Protein AF-A0A955KMU7-F1 (afdb_monomer)

Mean predicted aligned error: 14.79 Å

Foldseek 3Di:
DFPVVVCLVFVDQVLFDDDQVVLVVLVVVVLVVLVVVLVVVLVVVPPPDPCSVVSNVVSVVVSVVVCVVQVVLFKDAAAGQKKAWWAQVVCVVVVVDPPVDPQPCHGTPMGIHGMGTDHSNIHGDPLRIGRQDKDKDKDWDWEQAQVRFIKIWIWIWIKGAASHRSSLQSVCVVCLVVVVRVVLCVLLNVPRRHDDLVVSQVCQVVSQVVQCVAQAPVCVRVVNHDPVNVCSCNNNRMHIHRIHTPGMGTPPVVVVVVVVVVVVLVLLQQLCVLVVHNGSVRVVVCVVVVVDDPVSSVVSSVVSCVVVVVVPPDPPPPPPPVVCVPPDPVVVVVCVVVVVVVVVVVVPPPDPDDDDDDDDDDD

Secondary structure (DSSP, 8-state):
--HHHHHHHS--GGGS---HHHHHHHHHHHHHHHHHHHHHHHHHHTTTSS-HHHHHHHHHHHHHHHHHHHHHHHEEEE-TTEEEE-EEHHHHHTT-S-TT-TT-TTTS-EE-SEEEE--TTEE--GGGEEE-S-EEEEEEEEEE-TTSPEEEEEEEEEEEE-TTSHHHHHHHHHHHHHHHHHHHHHHHHHHHTTS-HHHHHHTHHHHHHHHHHHHSTHHHHTT---HHHHHHHHHHTEEEEEEEEEEEEE-HHHHHHHHHHHHHHHHHHHHHHHTT-SSHHHHHHHHHTTSS-HHHHHHHHHHHHHHTTTTTS----------GGGS-HHHHHHHHHHHHHHHHHTTTTT-------------

Nearest PDB structures (foldseek):
  8rrh-assembly1_J  TM=5.000E-01  e=2.531E-10  Homo sapiens
  8rrh-assembly1_E  TM=5.029E-01  e=4.781E-10  Homo sapiens
  8rxh-assembly1_SA  TM=6.642E-01  e=5.434E-03  Leishmania major strain Friedlin
  8p09-assembly1_D  TM=6.565E-01  e=2.743E-02  Oryctolagus cuniculus
  8rg0-assembly1_O  TM=5.828E-01  e=1.221E-02  Homo sapiens

Sequence (363 aa):
MSRISDEMLHPNDKFVTRNRWGRLLVLVSYSTLTTAFFVVVSALLGKPLHLQTVGVFIGLAAEVALLTYTLEYFFVKVEPLSALVTINQLRVLLGFGDKKKAHDNATYPTYGPGWHIAYPWESRTAGNNIPLQEVGQDFEFPVVVADGVTLTIKGSFRIRPDIRNTMPYLSGVASISSELLDLIAAFVFARASKKDADTVIRSVKELNRELAKEFGLQNVVDGKASDLVAKFEHRFGLYVGDVTISSIRRSEEAERTRNSLDEARAIAEGTAIMLGFESSQAMQEAAKAGTITAESIDKARDRFLSVSGNMEEGMSLNRYEISLTGLDPNILKTLEPLARAYANSKGRSGRRKRSGQQQGNQK

Radius of gyration: 38.45 Å; Cα contacts (8 Å, |Δi|>4): 429; chains: 1; bounding box: 78×81×121 Å

Structure (mmCIF, N/CA/C/O backbone):
data_AF-A0A955KMU7-F1
#
_entry.id   AF-A0A955KMU7-F1
#
loop_
_atom_site.group_PDB
_atom_site.id
_atom_site.type_symbol
_atom_site.label_atom_id
_atom_site.label_alt_id
_atom_site.label_comp_id
_atom_site.label_asym_id
_atom_site.label_entity_id
_atom_site.label_seq_id
_atom_site.pdbx_PDB_ins_code
_atom_site.Cartn_x
_atom_site.Cartn_y
_atom_site.Cartn_z
_atom_site.occupancy
_atom_site.B_iso_or_equiv
_atom_site.auth_seq_id
_atom_site.auth_comp_id
_atom_site.auth_asym_id
_atom_site.auth_atom_id
_atom_site.pdbx_PDB_model_num
ATOM 1 N N . MET A 1 1 ? -20.019 3.834 -12.115 1.00 44.25 1 MET A N 1
ATOM 2 C CA . MET A 1 1 ? -18.660 3.330 -11.831 1.00 44.25 1 MET A CA 1
ATOM 3 C C . MET A 1 1 ? -17.686 4.346 -12.384 1.00 44.25 1 MET A C 1
ATOM 5 O O . MET A 1 1 ? -17.827 4.734 -13.537 1.00 44.25 1 MET A O 1
ATOM 9 N N . SER A 1 2 ? -16.833 4.911 -11.535 1.00 43.47 2 SER A N 1
ATOM 10 C CA . SER A 1 2 ? -15.922 5.983 -11.932 1.00 43.47 2 SER A CA 1
ATOM 11 C C . SER A 1 2 ? -14.721 5.412 -12.678 1.00 43.47 2 SER A C 1
ATOM 13 O O . SER A 1 2 ? -14.319 4.278 -12.425 1.00 43.47 2 SER A O 1
ATOM 15 N N . ARG A 1 3 ? -14.117 6.207 -13.569 1.00 46.09 3 ARG A N 1
ATOM 16 C CA . ARG A 1 3 ? -12.910 5.810 -14.315 1.00 46.09 3 ARG A CA 1
ATOM 17 C C . ARG A 1 3 ? -11.830 5.228 -13.394 1.00 46.09 3 ARG A C 1
ATOM 19 O O . ARG A 1 3 ? -11.263 4.206 -13.728 1.00 46.09 3 ARG A O 1
ATOM 26 N N . ILE A 1 4 ? -11.653 5.785 -12.198 1.00 52.56 4 ILE A N 1
ATOM 27 C CA . ILE A 1 4 ? -10.668 5.329 -11.204 1.00 52.56 4 ILE A CA 1
ATOM 28 C C . ILE A 1 4 ? -10.867 3.850 -10.809 1.00 52.56 4 ILE A C 1
ATOM 30 O O . ILE A 1 4 ? -9.881 3.140 -10.654 1.00 52.56 4 ILE A O 1
ATOM 34 N N . SER A 1 5 ? -12.107 3.344 -10.728 1.00 55.59 5 SER A N 1
ATOM 35 C CA . SER A 1 5 ? -12.358 1.929 -10.391 1.00 55.59 5 SER A CA 1
ATOM 36 C C . SER A 1 5 ? -11.902 0.943 -11.478 1.00 55.59 5 SER A C 1
ATOM 38 O O . SER A 1 5 ? -11.320 -0.089 -11.150 1.00 55.59 5 SER A O 1
ATOM 40 N N . ASP A 1 6 ? -12.059 1.283 -12.762 1.00 57.28 6 ASP A N 1
ATOM 41 C CA . ASP A 1 6 ? -11.569 0.449 -13.872 1.00 57.28 6 ASP A CA 1
ATOM 42 C C . ASP A 1 6 ? -10.044 0.549 -14.028 1.00 57.28 6 ASP A C 1
ATOM 44 O O . ASP A 1 6 ? -9.373 -0.441 -14.321 1.00 57.28 6 ASP A O 1
ATOM 48 N N . GLU A 1 7 ? -9.480 1.740 -13.798 1.00 59.25 7 GLU A N 1
ATOM 49 C CA . GLU A 1 7 ? -8.029 1.986 -13.805 1.00 59.25 7 GLU A CA 1
ATOM 50 C C . GLU A 1 7 ? -7.318 1.218 -12.683 1.00 59.25 7 GLU A C 1
ATOM 52 O O . GLU A 1 7 ? -6.207 0.712 -12.868 1.00 59.25 7 GLU A O 1
ATOM 57 N N . MET A 1 8 ? -7.988 1.091 -11.536 1.00 58.47 8 MET A N 1
ATOM 58 C CA . MET A 1 8 ? -7.561 0.238 -10.439 1.00 58.47 8 MET A CA 1
ATOM 59 C C . MET A 1 8 ? -7.717 -1.235 -10.809 1.00 58.47 8 MET A C 1
ATOM 61 O O . MET A 1 8 ? -6.764 -1.983 -10.678 1.00 58.47 8 MET A O 1
ATOM 65 N N . LEU A 1 9 ? -8.837 -1.705 -11.346 1.00 62.69 9 LEU A N 1
ATOM 66 C CA . LEU A 1 9 ? -8.977 -3.138 -11.653 1.00 62.69 9 LEU A CA 1
ATOM 67 C C . LEU A 1 9 ? -8.025 -3.616 -12.766 1.00 62.69 9 LEU A C 1
ATOM 69 O O . LEU A 1 9 ? -7.545 -4.751 -12.722 1.00 62.69 9 LEU A O 1
ATOM 73 N N . HIS A 1 10 ? -7.670 -2.739 -13.710 1.00 73.56 10 HIS A N 1
ATOM 74 C CA . HIS A 1 10 ? -6.837 -3.079 -14.862 1.00 73.56 10 HIS A CA 1
ATOM 75 C C . HIS A 1 10 ? -5.711 -2.054 -15.078 1.00 73.56 10 HIS A C 1
ATOM 77 O O . HIS A 1 10 ? -5.887 -1.085 -15.827 1.00 73.56 10 HIS A O 1
ATOM 83 N N . PRO A 1 11 ? -4.523 -2.264 -14.469 1.00 76.44 11 PRO A N 1
ATOM 84 C CA . PRO A 1 11 ? -3.407 -1.346 -14.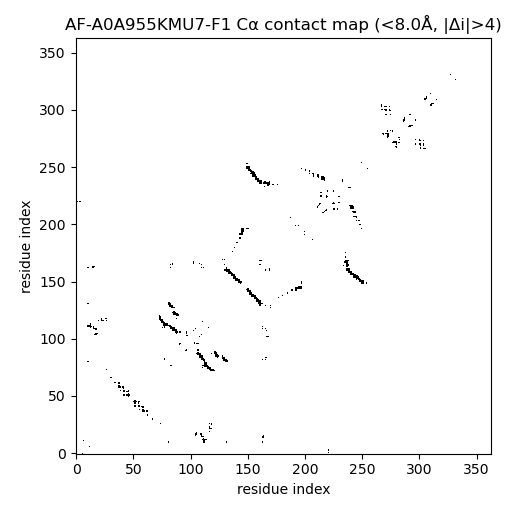643 1.00 76.44 11 PRO A CA 1
ATOM 85 C C . PRO A 1 11 ? -3.008 -1.291 -16.120 1.00 76.44 11 PRO A C 1
ATOM 87 O O . PRO A 1 11 ? -2.691 -2.309 -16.734 1.00 76.44 11 PRO A O 1
ATOM 90 N N . ASN A 1 12 ? -3.037 -0.089 -16.695 1.00 83.06 12 ASN A N 1
ATOM 91 C CA . ASN A 1 12 ? -2.756 0.137 -18.107 1.00 83.06 12 ASN A CA 1
ATOM 92 C C . ASN A 1 12 ? -1.634 1.159 -18.272 1.00 83.06 12 ASN A C 1
ATOM 94 O O . ASN A 1 12 ? -1.614 2.215 -17.643 1.00 83.06 12 ASN A O 1
ATOM 98 N N . ASP A 1 13 ? -0.736 0.880 -19.204 1.00 84.38 13 ASP A N 1
ATOM 99 C CA . ASP A 1 13 ? 0.346 1.775 -19.585 1.00 84.38 13 ASP A CA 1
ATOM 100 C C . ASP A 1 13 ? -0.121 3.164 -20.068 1.00 84.38 13 ASP A C 1
ATOM 102 O O . ASP A 1 13 ? 0.627 4.139 -19.996 1.00 84.38 13 ASP A O 1
ATOM 106 N N . LYS A 1 14 ? -1.372 3.294 -20.529 1.00 85.06 14 LYS A N 1
ATOM 107 C CA . LYS A 1 14 ? -1.966 4.589 -20.910 1.00 85.06 14 LYS A CA 1
ATOM 108 C C . LYS A 1 14 ? -1.937 5.634 -19.788 1.00 85.06 14 LYS A C 1
ATOM 110 O O . LYS A 1 14 ? -1.969 6.823 -20.091 1.00 85.06 14 LYS A O 1
ATOM 115 N N . PHE A 1 15 ? -1.867 5.213 -18.526 1.00 79.94 15 PHE A N 1
ATOM 116 C CA . PHE A 1 15 ? -1.811 6.119 -17.375 1.00 79.94 15 PHE A CA 1
ATOM 117 C C . PHE A 1 15 ? -0.415 6.679 -17.112 1.00 79.94 15 PHE A C 1
ATOM 119 O O . PHE A 1 15 ? -0.277 7.653 -16.377 1.00 79.94 15 PHE A O 1
ATOM 126 N N . VAL A 1 16 ? 0.614 6.097 -17.727 1.00 84.62 16 VAL A N 1
ATOM 127 C CA . VAL A 1 16 ? 1.994 6.527 -17.544 1.00 84.62 16 VAL A CA 1
ATOM 128 C C . VAL A 1 16 ? 2.353 7.590 -18.575 1.00 84.62 16 VAL A C 1
ATOM 130 O O . VAL A 1 16 ? 2.283 7.376 -19.792 1.00 84.62 16 VAL A O 1
ATOM 133 N N . THR A 1 17 ? 2.780 8.754 -18.086 1.00 82.25 17 THR A N 1
ATOM 134 C CA . THR A 1 17 ? 3.246 9.847 -18.939 1.00 82.25 17 THR A CA 1
ATOM 135 C C . THR A 1 17 ? 4.711 9.626 -19.310 1.00 82.25 17 THR A C 1
ATOM 137 O O . THR A 1 17 ? 5.602 9.635 -18.466 1.00 82.25 17 THR A O 1
ATOM 140 N N . ARG A 1 18 ? 4.975 9.407 -20.602 1.00 85.56 18 ARG A N 1
ATOM 141 C CA . ARG A 1 18 ? 6.334 9.271 -21.143 1.00 85.56 18 ARG A CA 1
ATOM 142 C C . ARG A 1 18 ? 6.417 9.772 -22.578 1.00 85.56 18 ARG A C 1
ATOM 144 O O . ARG A 1 18 ? 5.431 9.728 -23.315 1.00 85.56 18 ARG A O 1
ATOM 151 N N . ASN A 1 19 ? 7.611 10.181 -23.005 1.00 88.19 19 ASN A N 1
ATOM 152 C CA . ASN A 1 19 ? 7.856 10.632 -24.375 1.00 88.19 19 ASN A CA 1
ATOM 153 C C . ASN A 1 19 ? 7.939 9.447 -25.361 1.00 88.19 19 ASN A C 1
ATOM 155 O O . ASN A 1 19 ? 9.020 9.049 -25.789 1.00 88.19 19 ASN A O 1
ATOM 159 N N . ARG A 1 20 ? 6.782 8.868 -25.712 1.00 90.75 20 ARG A N 1
ATOM 160 C CA . ARG A 1 20 ? 6.673 7.718 -26.635 1.00 90.75 20 ARG A CA 1
ATOM 161 C C . ARG A 1 20 ? 7.256 8.033 -28.017 1.00 90.75 20 ARG A C 1
ATOM 163 O O . ARG A 1 20 ? 7.970 7.212 -28.582 1.00 90.75 20 ARG A O 1
ATOM 170 N N . TRP A 1 21 ? 6.992 9.238 -28.521 1.00 92.56 21 TRP A N 1
ATOM 171 C CA . TRP A 1 21 ? 7.471 9.693 -29.826 1.00 92.56 21 TRP A CA 1
ATOM 172 C C . TRP A 1 21 ? 8.985 9.875 -29.868 1.00 92.56 21 TRP A C 1
ATOM 174 O O . TRP A 1 21 ? 9.617 9.418 -30.813 1.00 92.56 21 TRP A O 1
ATOM 184 N N . GLY A 1 22 ? 9.580 10.465 -28.829 1.00 92.62 22 GLY A N 1
ATOM 185 C CA . GLY A 1 22 ? 11.035 10.595 -28.728 1.00 92.62 22 GLY A CA 1
ATOM 186 C C . GLY A 1 22 ? 11.739 9.238 -28.754 1.00 92.62 22 GLY A C 1
ATOM 187 O O . GLY A 1 22 ? 12.737 9.072 -29.444 1.00 92.62 22 GLY A O 1
ATOM 188 N N . ARG A 1 23 ? 11.176 8.231 -28.080 1.00 93.62 23 ARG A N 1
ATOM 189 C CA . ARG A 1 23 ? 11.703 6.856 -28.085 1.00 93.62 23 ARG A CA 1
ATOM 190 C C . ARG A 1 23 ? 11.636 6.200 -29.454 1.00 93.62 23 ARG A C 1
ATOM 192 O O . ARG A 1 23 ? 12.627 5.630 -29.899 1.00 93.62 23 ARG A O 1
ATOM 199 N N . LEU A 1 24 ? 10.495 6.326 -30.131 1.00 94.19 24 LEU A N 1
ATOM 200 C CA . LEU A 1 24 ? 10.337 5.835 -31.497 1.00 94.19 24 LEU A CA 1
ATOM 201 C C . LEU A 1 24 ? 11.319 6.528 -32.452 1.00 94.19 24 LEU A C 1
ATOM 203 O O . LEU A 1 24 ? 11.965 5.855 -33.244 1.00 94.19 24 LEU A O 1
ATOM 207 N N . LEU A 1 25 ? 11.485 7.850 -32.339 1.00 96.25 25 LEU A N 1
ATOM 208 C CA . LEU A 1 25 ? 12.447 8.607 -33.143 1.00 96.25 25 LEU A CA 1
ATOM 209 C C . LEU A 1 25 ? 13.883 8.142 -32.912 1.00 96.25 25 LEU A C 1
ATOM 211 O O . LEU A 1 25 ? 14.625 8.011 -33.880 1.00 96.25 25 LEU A O 1
ATOM 215 N N . VAL A 1 26 ? 14.278 7.861 -31.668 1.00 94.88 26 VAL A N 1
ATOM 216 C CA . VAL A 1 26 ? 15.618 7.335 -31.368 1.00 94.88 26 VAL A CA 1
ATOM 217 C C . VAL A 1 26 ? 15.800 5.935 -31.960 1.00 94.88 26 VAL A C 1
ATOM 219 O O . VAL A 1 26 ? 16.834 5.688 -32.571 1.00 94.88 26 VAL A O 1
ATOM 222 N N . LEU A 1 27 ? 14.799 5.052 -31.868 1.00 94.50 27 LEU A N 1
ATOM 223 C CA . LEU A 1 27 ? 14.836 3.721 -32.494 1.00 94.50 27 LEU A CA 1
ATOM 224 C C . LEU A 1 27 ? 14.955 3.802 -34.026 1.00 94.50 27 LEU A C 1
ATOM 226 O O . LEU A 1 27 ? 15.799 3.131 -34.621 1.00 94.50 27 LEU A O 1
ATOM 230 N N . VAL A 1 28 ? 14.135 4.640 -34.667 1.00 94.75 28 VAL A N 1
ATOM 231 C CA . VAL A 1 28 ? 14.161 4.839 -36.126 1.00 94.75 28 VAL A CA 1
ATOM 232 C C . VAL A 1 28 ? 15.485 5.464 -36.553 1.00 94.75 28 VAL A C 1
ATOM 234 O O . VAL A 1 28 ? 16.099 4.990 -37.499 1.00 94.75 28 VAL A O 1
ATOM 237 N N . SER A 1 29 ? 15.971 6.478 -35.833 1.00 94.81 29 SER A N 1
ATOM 238 C CA . SER A 1 29 ? 17.255 7.124 -36.136 1.00 94.81 29 SER A CA 1
ATOM 239 C C . SER A 1 29 ? 18.420 6.151 -35.978 1.00 94.81 29 SER A C 1
ATOM 241 O O . SER A 1 29 ? 19.295 6.111 -36.834 1.00 94.81 29 SER A O 1
ATOM 243 N N . TYR A 1 30 ? 18.415 5.332 -34.924 1.00 93.94 30 TYR A N 1
ATOM 244 C CA . TYR A 1 30 ? 19.416 4.290 -34.716 1.00 93.94 30 TYR A CA 1
ATOM 245 C C . TYR A 1 30 ? 19.422 3.276 -35.866 1.00 93.94 30 TYR A C 1
ATOM 247 O O . TYR A 1 30 ? 20.481 2.987 -36.423 1.00 93.94 30 TYR A O 1
ATOM 255 N N . SER A 1 31 ? 18.242 2.799 -36.268 1.00 90.25 31 SER A N 1
ATOM 256 C CA . SER A 1 31 ? 18.098 1.855 -37.383 1.00 90.25 31 SER A CA 1
ATOM 257 C C . SER A 1 31 ? 18.603 2.479 -38.690 1.00 90.25 31 SER A C 1
ATOM 259 O O . SER A 1 31 ? 19.491 1.937 -39.329 1.00 90.25 31 SER A O 1
ATOM 261 N N . THR A 1 32 ? 18.156 3.690 -39.033 1.00 91.06 32 THR A N 1
ATOM 262 C CA . THR A 1 32 ? 18.589 4.385 -40.257 1.00 91.06 32 THR A CA 1
ATOM 263 C C . THR A 1 32 ? 20.095 4.659 -40.282 1.00 91.06 32 THR A C 1
ATOM 265 O O . THR A 1 32 ? 20.733 4.489 -41.319 1.00 91.06 32 THR A O 1
ATOM 268 N N . LEU A 1 33 ? 20.685 5.083 -39.157 1.00 92.31 33 LEU A N 1
ATOM 269 C CA . LEU A 1 33 ? 22.120 5.373 -39.071 1.00 92.31 33 LEU A CA 1
ATOM 270 C C . LEU A 1 33 ? 22.970 4.103 -39.171 1.00 92.31 33 LEU A C 1
ATOM 272 O O . LEU A 1 33 ? 24.008 4.126 -39.830 1.00 92.31 33 LEU A O 1
ATOM 276 N N . THR A 1 34 ? 22.536 3.004 -38.549 1.00 89.81 34 THR A N 1
ATOM 277 C CA . THR A 1 34 ? 23.232 1.713 -38.654 1.00 89.81 34 THR A CA 1
ATOM 278 C C . THR A 1 34 ? 23.146 1.153 -40.071 1.00 89.81 34 THR A C 1
ATOM 280 O O . THR A 1 34 ? 24.188 0.818 -40.632 1.00 89.81 34 THR A O 1
ATOM 283 N N . THR A 1 35 ? 21.971 1.173 -40.710 1.00 86.88 35 THR A N 1
ATOM 284 C CA . THR A 1 35 ? 21.821 0.798 -42.126 1.00 86.88 35 THR A CA 1
ATOM 285 C C . THR A 1 35 ? 22.713 1.649 -43.029 1.00 86.88 35 THR A C 1
ATOM 287 O O . THR A 1 35 ? 23.480 1.118 -43.831 1.00 86.88 35 THR A O 1
ATOM 290 N N . ALA A 1 36 ? 22.683 2.979 -42.879 1.00 88.00 36 ALA A N 1
ATOM 291 C CA . ALA A 1 36 ? 23.522 3.876 -43.673 1.00 88.00 36 ALA A CA 1
ATOM 292 C C . ALA A 1 36 ? 25.018 3.576 -43.483 1.00 88.00 36 ALA A C 1
ATOM 294 O O . ALA A 1 36 ? 25.766 3.539 -44.461 1.00 88.00 36 ALA A O 1
ATOM 295 N N . PHE A 1 37 ? 25.450 3.308 -42.246 1.00 88.62 37 PHE A N 1
ATOM 296 C CA . PHE A 1 37 ? 26.824 2.919 -41.942 1.00 88.62 37 PHE A CA 1
ATOM 297 C C . PHE A 1 37 ? 27.222 1.621 -42.656 1.00 88.62 37 PHE A C 1
ATOM 299 O O . PHE A 1 37 ? 28.236 1.607 -43.354 1.00 88.62 37 PHE A O 1
ATOM 306 N N . PHE A 1 38 ? 26.421 0.554 -42.560 1.00 85.44 38 PHE A N 1
ATOM 307 C CA . PHE A 1 38 ? 26.737 -0.723 -43.211 1.00 85.44 38 PHE A CA 1
ATOM 308 C C . PHE A 1 38 ? 26.699 -0.641 -44.737 1.00 85.44 38 PHE A C 1
ATOM 310 O O . PHE A 1 38 ? 27.562 -1.231 -45.389 1.00 85.44 38 PHE A O 1
ATOM 317 N N . VAL A 1 39 ? 25.781 0.134 -45.319 1.00 82.19 39 VAL A N 1
ATOM 318 C CA . VAL A 1 39 ? 25.743 0.388 -46.769 1.00 82.19 39 VAL A CA 1
ATOM 319 C C . VAL A 1 39 ? 27.017 1.102 -47.226 1.00 82.19 39 VAL A C 1
ATOM 321 O O . VAL A 1 39 ? 27.656 0.663 -48.184 1.00 82.19 39 VAL A O 1
ATOM 324 N N . VAL A 1 40 ? 27.431 2.165 -46.526 1.00 84.12 40 VAL A N 1
ATOM 325 C CA . VAL A 1 40 ? 28.648 2.921 -46.862 1.00 84.12 40 VAL A CA 1
ATOM 326 C C . VAL A 1 40 ? 29.899 2.057 -46.695 1.00 84.12 40 VAL A C 1
ATOM 328 O O . VAL A 1 40 ? 30.732 2.015 -47.599 1.00 84.12 40 VAL A O 1
ATOM 331 N N . VAL A 1 41 ? 30.027 1.326 -45.584 1.00 84.06 41 VAL A N 1
ATOM 332 C CA . VAL A 1 41 ? 31.172 0.436 -45.328 1.00 84.06 41 VAL A CA 1
ATOM 333 C C . VAL A 1 41 ? 31.249 -0.673 -46.378 1.00 84.06 41 VAL A C 1
ATOM 335 O O . VAL A 1 41 ? 32.322 -0.906 -46.932 1.00 84.06 41 VAL A O 1
ATOM 338 N N . SER A 1 42 ? 30.124 -1.298 -46.730 1.00 79.94 42 SER A N 1
ATOM 339 C CA . SER A 1 42 ? 30.075 -2.337 -47.769 1.00 79.94 42 SER A CA 1
ATOM 340 C C . SER A 1 42 ? 30.459 -1.787 -49.144 1.00 79.94 42 SER A C 1
ATOM 342 O O . SER A 1 42 ? 31.233 -2.414 -49.869 1.00 79.94 42 SER A O 1
ATOM 344 N N . ALA A 1 43 ? 29.985 -0.585 -49.491 1.00 76.00 43 ALA A N 1
ATOM 345 C CA . ALA A 1 43 ? 30.340 0.086 -50.740 1.00 76.00 43 ALA A CA 1
ATOM 346 C C . ALA A 1 43 ? 31.830 0.465 -50.807 1.00 76.00 43 ALA A C 1
ATOM 348 O O . ALA A 1 43 ? 32.426 0.418 -51.882 1.00 76.00 43 ALA A O 1
ATOM 349 N N . LEU A 1 44 ? 32.449 0.829 -49.677 1.00 79.12 44 LEU A N 1
ATOM 350 C CA . LEU A 1 44 ? 33.881 1.130 -49.597 1.00 79.12 44 LEU A CA 1
ATOM 351 C C . LEU A 1 44 ? 34.746 -0.137 -49.671 1.00 79.12 44 LEU A C 1
ATOM 353 O O . LEU A 1 44 ? 35.724 -0.153 -50.419 1.00 79.12 44 LEU A O 1
ATOM 357 N N . LEU A 1 45 ? 34.372 -1.198 -48.950 1.00 73.31 45 LEU A N 1
ATOM 358 C CA . LEU A 1 45 ? 35.098 -2.473 -48.921 1.00 73.31 45 LEU A CA 1
ATOM 359 C C . LEU A 1 45 ? 34.957 -3.278 -50.222 1.00 73.31 45 LEU A C 1
ATOM 361 O O . LEU A 1 45 ? 35.846 -4.056 -50.552 1.00 73.31 45 LEU A O 1
ATOM 365 N N . GLY A 1 46 ? 33.878 -3.075 -50.984 1.00 68.06 46 GLY A N 1
ATOM 366 C CA . GLY A 1 46 ? 33.642 -3.723 -52.279 1.00 68.06 46 GLY A CA 1
ATOM 367 C C . GLY A 1 46 ? 34.380 -3.095 -53.470 1.00 68.06 46 GLY A C 1
ATOM 368 O O . GLY A 1 46 ? 34.284 -3.612 -54.582 1.00 68.06 46 GLY A O 1
ATOM 369 N N . LYS A 1 47 ? 35.112 -1.987 -53.288 1.00 69.69 47 LYS A N 1
ATOM 370 C CA . LYS A 1 47 ? 35.820 -1.304 -54.390 1.00 69.69 47 LYS A CA 1
ATOM 371 C C . LYS A 1 47 ? 36.926 -2.120 -55.085 1.00 69.69 47 LYS A C 1
ATOM 373 O O . LYS A 1 47 ? 37.064 -1.936 -56.292 1.00 69.69 47 LYS A O 1
ATOM 378 N N . PRO A 1 48 ? 37.718 -2.981 -54.413 1.00 66.81 48 PRO A N 1
ATOM 379 C CA . PRO A 1 48 ? 38.882 -3.578 -55.059 1.00 66.81 48 PRO A CA 1
ATOM 380 C C . PRO A 1 48 ? 38.648 -4.878 -55.850 1.00 66.81 48 PRO A C 1
ATOM 382 O O . PRO A 1 48 ? 39.586 -5.308 -56.504 1.00 66.81 48 PRO A O 1
ATOM 385 N N . LEU A 1 49 ? 37.468 -5.511 -55.868 1.00 55.12 49 LEU A N 1
ATOM 386 C CA . LEU A 1 49 ? 37.233 -6.736 -56.658 1.00 55.12 49 LEU A CA 1
ATOM 387 C C . LEU A 1 49 ? 35.748 -6.886 -57.018 1.00 55.12 49 LEU A C 1
ATOM 389 O O . LEU A 1 49 ? 34.889 -6.379 -56.305 1.00 55.12 49 LEU A O 1
ATOM 393 N N . HIS A 1 50 ? 35.435 -7.656 -58.065 1.00 62.84 50 HIS A N 1
ATOM 394 C CA . HIS A 1 50 ? 34.093 -8.078 -58.522 1.00 62.84 50 HIS A CA 1
ATOM 395 C C . HIS A 1 50 ? 33.223 -8.828 -57.469 1.00 62.84 50 HIS A C 1
ATOM 397 O O . HIS A 1 50 ? 32.288 -9.542 -57.814 1.00 62.84 50 HIS A O 1
ATOM 403 N N . LEU A 1 51 ? 33.519 -8.667 -56.178 1.00 66.25 51 LEU A N 1
ATOM 404 C CA . LEU A 1 51 ? 32.874 -9.241 -54.998 1.00 66.25 51 LEU A CA 1
ATOM 405 C C . LEU A 1 51 ? 31.912 -8.255 -54.308 1.00 66.25 51 LEU A C 1
ATOM 407 O O . LEU A 1 51 ? 31.520 -8.483 -53.167 1.00 66.25 51 LEU A O 1
ATOM 411 N N . GLN A 1 52 ? 31.519 -7.163 -54.972 1.00 71.50 52 GLN A N 1
ATOM 412 C CA . GLN A 1 52 ? 30.603 -6.153 -54.416 1.00 71.50 52 GLN A CA 1
ATOM 413 C C . GLN A 1 52 ? 29.307 -6.770 -53.880 1.00 71.50 52 GLN A C 1
ATOM 415 O O . GLN A 1 52 ? 28.849 -6.407 -52.801 1.00 71.50 52 GLN A O 1
ATOM 420 N N . THR A 1 53 ? 28.758 -7.754 -54.590 1.00 75.25 53 THR A N 1
ATOM 421 C CA . THR A 1 53 ? 27.573 -8.505 -54.161 1.00 75.25 53 THR A CA 1
ATOM 422 C C . THR A 1 53 ? 27.830 -9.284 -52.873 1.00 75.25 53 THR A C 1
ATOM 424 O O . THR A 1 53 ? 27.047 -9.174 -51.935 1.00 75.25 53 THR A O 1
ATOM 427 N N . VAL A 1 54 ? 28.952 -10.007 -52.779 1.00 78.06 54 VAL A N 1
ATOM 428 C CA . VAL A 1 54 ? 29.349 -10.752 -51.569 1.00 78.06 54 VAL A CA 1
ATOM 429 C C . VAL A 1 54 ? 29.555 -9.805 -50.382 1.00 78.06 54 VAL A C 1
ATOM 431 O O . VAL A 1 54 ? 29.076 -10.085 -49.287 1.00 78.06 54 VAL A O 1
ATOM 434 N N . GLY A 1 55 ? 30.197 -8.654 -50.601 1.00 74.88 55 GLY A N 1
ATOM 435 C CA . GLY A 1 55 ? 30.387 -7.623 -49.578 1.00 74.88 55 GLY A CA 1
ATOM 436 C C . GLY A 1 55 ? 29.070 -7.044 -49.056 1.00 74.88 55 GLY A C 1
ATOM 437 O O . GLY A 1 55 ? 28.915 -6.893 -47.848 1.00 74.88 55 GLY A O 1
ATOM 438 N N . VAL A 1 56 ? 28.095 -6.794 -49.938 1.00 78.06 56 VAL A N 1
ATOM 439 C CA . VAL A 1 56 ? 26.746 -6.346 -49.547 1.00 78.06 56 VAL A CA 1
ATOM 440 C C . VAL A 1 56 ? 26.033 -7.403 -48.702 1.00 78.06 56 VAL A C 1
ATOM 442 O O . VAL A 1 56 ? 25.455 -7.056 -47.676 1.00 78.06 56 VAL A O 1
ATOM 445 N N . PHE A 1 57 ? 26.106 -8.688 -49.066 1.00 82.31 57 PHE A N 1
ATOM 446 C CA . PHE A 1 57 ? 25.502 -9.755 -48.258 1.00 82.31 57 PHE A CA 1
ATOM 447 C C . PHE A 1 57 ? 26.162 -9.898 -46.880 1.00 82.31 57 PHE A C 1
ATOM 449 O O . PHE A 1 57 ? 25.453 -10.077 -45.891 1.00 82.31 57 PHE A O 1
ATOM 456 N N . ILE A 1 58 ? 27.492 -9.773 -46.790 1.00 82.62 58 ILE A N 1
ATOM 457 C CA . ILE A 1 58 ? 28.210 -9.770 -45.503 1.00 82.62 58 ILE A CA 1
ATOM 458 C C . ILE A 1 58 ? 27.804 -8.552 -44.662 1.00 82.62 58 ILE A C 1
ATOM 460 O O . ILE A 1 58 ? 27.548 -8.697 -43.468 1.00 82.62 58 ILE A O 1
ATOM 464 N N . GLY A 1 59 ? 27.699 -7.371 -45.276 1.00 82.75 59 GLY A N 1
ATOM 465 C CA . GLY A 1 59 ? 27.250 -6.148 -44.611 1.00 82.75 59 GLY A CA 1
ATOM 466 C C . GLY A 1 59 ? 25.830 -6.258 -44.063 1.00 82.75 59 GLY A C 1
ATOM 467 O O . GLY A 1 59 ? 25.608 -5.953 -42.896 1.00 82.75 59 GLY A O 1
ATOM 468 N N . LEU A 1 60 ? 24.893 -6.776 -44.863 1.00 84.19 60 LEU A N 1
ATOM 469 C CA . LEU A 1 60 ? 23.515 -7.034 -44.434 1.00 84.19 60 LEU A CA 1
ATOM 470 C C . LEU A 1 60 ? 23.451 -8.072 -43.307 1.00 84.19 60 LEU A C 1
ATOM 472 O O . LEU A 1 60 ? 22.709 -7.891 -42.346 1.00 84.19 60 LEU A O 1
ATOM 476 N N . ALA A 1 61 ? 24.240 -9.147 -43.383 1.00 87.00 61 ALA A N 1
ATOM 477 C CA . ALA A 1 61 ? 24.299 -10.146 -42.318 1.00 87.00 61 ALA A CA 1
ATOM 478 C C . ALA A 1 61 ? 24.843 -9.550 -41.006 1.00 87.00 61 ALA A C 1
ATOM 480 O O . ALA A 1 61 ? 24.296 -9.815 -39.935 1.00 87.00 61 ALA A O 1
ATOM 481 N N . ALA A 1 62 ? 25.882 -8.713 -41.088 1.00 87.31 62 ALA A N 1
ATOM 482 C CA . ALA A 1 62 ? 26.439 -8.005 -39.939 1.00 87.31 62 ALA A CA 1
ATOM 483 C C . ALA A 1 62 ? 25.456 -6.976 -39.355 1.00 87.31 62 ALA A C 1
ATOM 485 O O . ALA A 1 62 ? 25.351 -6.861 -38.135 1.00 87.31 62 ALA A O 1
ATOM 486 N N . GLU A 1 63 ? 24.700 -6.276 -40.203 1.00 88.50 63 GLU A N 1
ATOM 487 C CA . GLU A 1 63 ? 23.637 -5.361 -39.785 1.00 88.50 63 GLU A CA 1
ATOM 488 C C . GLU A 1 63 ? 22.527 -6.105 -39.039 1.00 88.50 63 GLU A C 1
ATOM 490 O O . GLU A 1 63 ? 22.176 -5.721 -37.927 1.00 88.50 63 GLU A O 1
ATOM 495 N N . VAL A 1 64 ? 22.014 -7.203 -39.603 1.00 90.00 64 VAL A N 1
ATOM 496 C CA . VAL A 1 64 ? 20.982 -8.027 -38.957 1.00 90.00 64 VAL A CA 1
ATOM 497 C C . VAL A 1 64 ? 21.481 -8.568 -37.617 1.00 90.00 64 VAL A C 1
ATOM 499 O O . VAL A 1 64 ? 20.739 -8.529 -36.634 1.00 90.00 64 VAL A O 1
ATOM 502 N N . ALA A 1 65 ? 22.734 -9.026 -37.545 1.00 90.88 65 ALA A N 1
ATOM 503 C CA . ALA A 1 65 ? 23.339 -9.485 -36.298 1.00 90.88 65 ALA A CA 1
ATOM 504 C C . ALA A 1 65 ? 23.441 -8.354 -35.260 1.00 90.88 65 ALA A C 1
ATOM 506 O O . ALA A 1 65 ? 23.047 -8.550 -34.109 1.00 90.88 65 ALA A O 1
ATOM 507 N N . LEU A 1 66 ? 23.904 -7.163 -35.665 1.00 91.25 66 LEU A N 1
ATOM 508 C CA . LEU A 1 66 ? 24.001 -6.002 -34.780 1.00 91.25 66 LEU A CA 1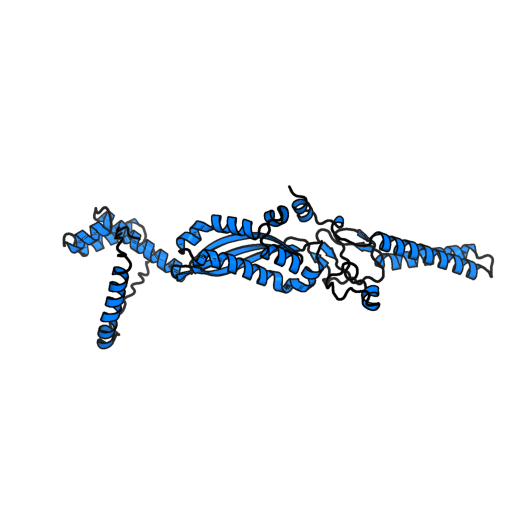
ATOM 509 C C . LEU A 1 66 ? 22.623 -5.569 -34.281 1.00 91.25 66 LEU A C 1
ATOM 511 O O . LEU A 1 66 ? 22.453 -5.407 -33.078 1.00 91.25 66 LEU A O 1
ATOM 515 N N . LEU A 1 67 ? 21.645 -5.414 -35.178 1.00 88.81 67 LEU A N 1
ATOM 516 C CA . LEU A 1 67 ? 20.280 -5.036 -34.816 1.00 88.81 67 LEU A CA 1
ATOM 517 C C . LEU A 1 67 ? 19.675 -6.066 -33.863 1.00 88.81 67 LEU A C 1
ATOM 519 O O . LEU A 1 67 ? 19.134 -5.692 -32.831 1.00 88.81 67 LEU A O 1
ATOM 523 N N . THR A 1 68 ? 19.816 -7.361 -34.142 1.00 90.31 68 THR A N 1
ATOM 524 C CA . THR A 1 68 ? 19.296 -8.410 -33.249 1.00 90.31 68 THR A CA 1
ATOM 525 C C . THR A 1 68 ? 19.914 -8.314 -31.854 1.00 90.31 68 THR A C 1
ATOM 527 O O . THR A 1 68 ? 19.192 -8.406 -30.864 1.00 90.31 68 THR A O 1
ATOM 530 N N . TYR A 1 69 ? 21.226 -8.070 -31.772 1.00 91.38 69 TYR A N 1
ATOM 531 C CA . TYR A 1 69 ? 21.932 -7.909 -30.502 1.00 91.38 69 TYR A CA 1
ATOM 532 C C . TYR A 1 69 ? 21.535 -6.629 -29.755 1.00 91.38 69 TYR A C 1
ATOM 534 O O . TYR A 1 69 ? 21.478 -6.628 -28.533 1.00 91.38 69 TYR A O 1
ATOM 542 N N . THR A 1 70 ? 21.251 -5.526 -30.454 1.00 91.50 70 THR A N 1
ATOM 543 C CA . THR A 1 70 ? 20.991 -4.236 -29.799 1.00 91.50 70 THR A CA 1
ATOM 544 C C . THR A 1 70 ? 19.515 -3.927 -29.570 1.00 91.50 70 THR A C 1
ATOM 546 O O . THR A 1 70 ? 19.198 -3.102 -28.709 1.00 91.50 70 THR A O 1
ATOM 549 N N . LEU A 1 71 ? 18.592 -4.588 -30.277 1.00 89.56 71 LEU A N 1
ATOM 550 C CA . LEU A 1 71 ? 17.147 -4.362 -30.144 1.00 89.56 71 LEU A CA 1
ATOM 551 C C . LEU A 1 71 ? 16.634 -4.650 -28.726 1.00 89.56 71 LEU A C 1
ATOM 553 O O . LEU A 1 71 ? 15.703 -3.981 -28.276 1.00 89.56 71 LEU A O 1
ATOM 557 N N . GLU A 1 72 ? 17.256 -5.561 -27.974 1.00 90.12 72 GLU A N 1
ATOM 558 C CA . GLU A 1 72 ? 16.884 -5.817 -26.574 1.00 90.12 72 GLU A CA 1
ATOM 559 C C . GLU A 1 72 ? 17.004 -4.566 -25.678 1.00 90.12 72 GLU A C 1
ATOM 561 O O . GLU A 1 72 ? 16.196 -4.362 -24.765 1.00 90.12 72 GLU A O 1
ATOM 566 N N . TYR A 1 73 ? 17.936 -3.655 -25.986 1.00 91.06 73 TYR A N 1
ATOM 567 C CA . TYR A 1 73 ? 18.092 -2.383 -25.272 1.00 91.06 73 TYR A CA 1
ATOM 568 C C . TYR A 1 73 ? 17.006 -1.363 -25.632 1.00 91.06 73 TYR A C 1
ATOM 570 O O . TYR A 1 73 ? 16.735 -0.447 -24.853 1.00 91.06 73 TYR A O 1
ATOM 578 N N . PHE A 1 74 ? 16.329 -1.536 -26.768 1.00 93.44 74 PHE A N 1
ATOM 579 C CA . PHE A 1 74 ? 15.225 -0.677 -27.195 1.00 93.44 74 PHE A CA 1
ATOM 580 C C . PHE A 1 74 ? 13.861 -1.165 -26.731 1.00 93.44 74 PHE A C 1
ATOM 582 O O . PHE A 1 74 ? 12.928 -0.368 -26.716 1.00 93.44 74 PHE A O 1
ATOM 589 N N . PHE A 1 75 ? 13.721 -2.429 -26.335 1.00 93.94 75 PHE A N 1
ATOM 590 C CA . PHE A 1 75 ? 12.441 -2.967 -25.885 1.00 93.94 75 PHE A CA 1
ATOM 591 C C . PHE A 1 75 ? 12.455 -3.333 -24.410 1.00 93.94 75 PHE A C 1
ATOM 593 O O . PHE A 1 75 ? 13.373 -3.977 -23.913 1.00 93.94 75 PHE A O 1
ATOM 600 N N . VAL A 1 76 ? 11.396 -2.937 -23.714 1.00 92.62 76 VAL A N 1
ATOM 601 C CA . VAL A 1 76 ? 11.098 -3.345 -22.344 1.00 92.62 76 VAL A CA 1
ATOM 602 C C . VAL A 1 76 ? 9.802 -4.133 -22.374 1.00 92.62 76 VAL A C 1
ATOM 604 O O . VAL A 1 76 ? 8.777 -3.642 -22.850 1.00 92.62 76 VAL A O 1
ATOM 607 N N . LYS A 1 77 ? 9.847 -5.347 -21.832 1.00 92.62 77 LYS A N 1
ATOM 608 C CA . LYS A 1 77 ? 8.659 -6.140 -21.540 1.00 92.62 77 LYS A CA 1
ATOM 609 C C . LYS A 1 77 ? 8.400 -6.077 -20.041 1.00 92.62 77 LYS A C 1
ATOM 611 O O . LYS A 1 77 ? 9.266 -6.448 -19.255 1.00 92.62 77 LYS A O 1
ATOM 616 N N . VAL A 1 78 ? 7.214 -5.622 -19.663 1.00 92.75 78 VAL A N 1
ATOM 617 C CA . VAL A 1 78 ? 6.745 -5.605 -18.276 1.00 92.75 78 VAL A CA 1
ATOM 618 C C . VAL A 1 78 ? 5.642 -6.639 -18.126 1.00 92.75 78 VAL A C 1
ATOM 620 O O . VAL A 1 78 ? 4.735 -6.728 -18.960 1.00 92.75 78 VAL A O 1
ATOM 623 N N . GLU A 1 79 ? 5.741 -7.438 -17.071 1.00 90.50 79 GLU A N 1
ATOM 624 C CA . GLU A 1 79 ? 4.774 -8.483 -16.757 1.00 90.50 79 GLU A CA 1
ATOM 625 C C . GLU A 1 79 ? 3.369 -7.919 -16.475 1.00 90.50 79 GLU A C 1
ATOM 627 O O . GLU A 1 79 ? 3.221 -6.754 -16.085 1.00 90.50 79 GLU A O 1
ATOM 632 N N . PRO A 1 80 ? 2.312 -8.731 -16.664 1.00 86.06 80 PRO A N 1
ATOM 633 C CA . PRO A 1 80 ? 0.973 -8.376 -16.211 1.00 86.06 80 PRO A CA 1
ATOM 634 C C . PRO A 1 80 ? 0.977 -8.031 -14.717 1.00 86.06 80 PRO A C 1
ATOM 636 O O . PRO A 1 80 ? 1.606 -8.727 -13.928 1.00 86.06 80 PRO A O 1
ATOM 639 N N . LEU A 1 81 ? 0.244 -6.981 -14.330 1.00 87.31 81 LEU A N 1
ATOM 640 C CA . LEU A 1 81 ? 0.148 -6.502 -12.940 1.00 87.31 81 LEU A CA 1
ATOM 641 C C . LEU A 1 81 ? 1.469 -6.007 -12.329 1.00 87.31 81 LEU A C 1
ATOM 643 O O . LEU A 1 81 ? 1.582 -5.951 -11.108 1.00 87.31 81 LEU A O 1
ATOM 647 N N . SER A 1 82 ? 2.427 -5.589 -13.152 1.00 90.00 82 SER A N 1
ATOM 648 C CA . SER A 1 82 ? 3.679 -4.989 -12.690 1.00 90.00 82 SER A CA 1
ATOM 649 C C . SER A 1 82 ? 3.937 -3.649 -13.378 1.00 90.00 82 SER A C 1
ATOM 651 O O . SER A 1 82 ? 3.426 -3.378 -14.468 1.00 90.00 82 SER A O 1
ATOM 653 N N . ALA A 1 83 ? 4.724 -2.794 -12.732 1.00 92.19 83 ALA A N 1
ATOM 654 C CA . ALA A 1 83 ? 5.277 -1.585 -13.326 1.00 92.19 83 ALA A CA 1
ATOM 655 C C . ALA A 1 83 ? 6.791 -1.578 -13.155 1.00 92.19 83 ALA A C 1
ATOM 657 O O . ALA A 1 83 ? 7.292 -1.786 -12.055 1.00 92.19 83 ALA A O 1
ATOM 658 N N . LEU A 1 84 ? 7.524 -1.287 -14.224 1.00 93.31 84 LEU A N 1
ATOM 659 C CA . LEU A 1 84 ? 8.973 -1.150 -14.160 1.00 93.31 84 LEU A CA 1
ATOM 660 C C . LEU A 1 84 ? 9.351 0.323 -14.151 1.00 93.31 84 LEU A C 1
ATOM 662 O O . LEU A 1 84 ? 8.999 1.063 -15.070 1.00 93.31 84 LEU A O 1
ATOM 666 N N . VAL A 1 85 ? 10.135 0.733 -13.162 1.00 92.62 85 VAL A N 1
ATOM 667 C CA . VAL A 1 85 ? 10.778 2.045 -13.171 1.00 92.62 85 VAL A CA 1
ATOM 668 C C . VAL A 1 85 ? 12.209 1.908 -13.671 1.00 92.62 85 VAL A 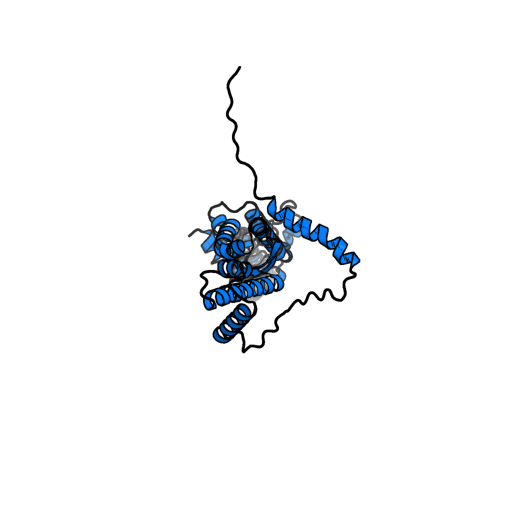C 1
ATOM 670 O O . VAL A 1 85 ? 13.004 1.112 -13.181 1.00 92.62 85 VAL A O 1
ATOM 673 N N . THR A 1 86 ? 12.562 2.703 -14.666 1.00 92.19 86 THR A N 1
ATOM 674 C CA . THR A 1 86 ? 13.917 2.719 -15.228 1.00 92.19 86 THR A CA 1
ATOM 675 C C . THR A 1 86 ? 14.623 4.016 -14.877 1.00 92.19 86 THR A C 1
ATOM 677 O O . THR A 1 86 ? 13.996 4.972 -14.424 1.00 92.19 86 THR A O 1
ATOM 680 N N . ILE A 1 87 ? 15.938 4.054 -15.079 1.00 91.25 87 ILE A N 1
ATOM 681 C CA . ILE A 1 87 ? 16.744 5.254 -14.845 1.00 91.25 87 ILE A CA 1
ATOM 682 C C . ILE A 1 87 ? 17.346 5.698 -16.170 1.00 91.25 87 ILE A C 1
ATOM 684 O O . ILE A 1 87 ? 18.128 4.970 -16.777 1.00 91.25 87 ILE A O 1
ATOM 688 N N . ASN A 1 88 ? 17.027 6.913 -16.607 1.00 91.00 88 ASN A N 1
ATOM 689 C CA . ASN A 1 88 ? 17.629 7.515 -17.790 1.00 91.00 88 ASN A CA 1
ATOM 690 C C . ASN A 1 88 ? 19.050 8.009 -17.462 1.00 91.00 88 ASN A C 1
ATOM 692 O O . ASN A 1 88 ? 19.236 9.150 -17.029 1.00 91.00 88 ASN A O 1
ATOM 696 N N . GLN A 1 89 ? 20.055 7.148 -17.664 1.00 89.50 89 GLN A N 1
ATOM 697 C CA . GLN A 1 89 ? 21.443 7.414 -17.263 1.00 89.50 89 GLN A CA 1
ATOM 698 C C . GLN A 1 89 ? 22.020 8.657 -17.942 1.00 89.50 89 GLN A C 1
ATOM 700 O O . GLN A 1 89 ? 22.709 9.441 -17.296 1.00 89.50 89 GLN A O 1
ATOM 705 N N . LEU A 1 90 ? 21.690 8.884 -19.217 1.00 88.94 90 LEU A N 1
ATOM 706 C CA . LEU A 1 90 ? 22.142 10.061 -19.959 1.00 88.94 90 LEU A CA 1
ATOM 707 C C . LEU A 1 90 ? 21.665 11.358 -19.299 1.00 88.94 90 LEU A C 1
ATOM 709 O O . LEU A 1 90 ? 22.404 12.333 -19.204 1.00 88.94 90 LEU A O 1
ATOM 713 N N . ARG A 1 91 ? 20.427 11.371 -18.803 1.00 85.69 91 ARG A N 1
ATOM 714 C CA . ARG A 1 91 ? 19.850 12.551 -18.155 1.00 85.69 91 ARG A CA 1
ATOM 715 C C . ARG A 1 91 ? 20.437 12.809 -16.774 1.00 85.69 91 ARG A C 1
ATOM 717 O O . ARG A 1 91 ? 20.641 13.967 -16.414 1.00 85.69 91 ARG A O 1
ATOM 724 N N . VAL A 1 92 ? 20.726 11.736 -16.037 1.00 85.19 92 VAL A N 1
ATOM 725 C CA . VAL A 1 92 ? 21.461 11.792 -14.767 1.00 85.19 92 VAL A CA 1
ATOM 726 C C . VAL A 1 92 ? 22.871 12.340 -15.002 1.00 85.19 92 VAL A C 1
ATOM 728 O O . VAL A 1 92 ? 23.278 13.272 -14.315 1.00 85.19 92 VAL A O 1
ATOM 731 N N . LEU A 1 93 ? 23.576 11.830 -16.016 1.00 86.50 93 LEU A N 1
ATOM 732 C CA . LEU A 1 93 ? 24.934 12.245 -16.373 1.00 86.50 93 LEU A CA 1
ATOM 733 C C . LEU A 1 93 ? 25.009 13.722 -16.779 1.00 86.50 93 LEU A C 1
ATOM 735 O O . LEU A 1 93 ? 25.889 14.444 -16.323 1.00 86.50 93 LEU A O 1
ATOM 739 N N . LEU A 1 94 ? 24.076 14.182 -17.616 1.00 86.44 94 LEU A N 1
ATOM 740 C CA . LEU A 1 94 ? 24.050 15.562 -18.113 1.00 86.44 94 LEU A CA 1
ATOM 741 C C . LEU A 1 94 ? 23.485 16.568 -17.096 1.00 86.44 94 LEU A C 1
ATOM 743 O O . LEU A 1 94 ? 23.388 17.755 -17.396 1.00 86.44 94 LEU A O 1
ATOM 747 N N . GLY A 1 95 ? 23.080 16.119 -15.904 1.00 77.56 95 GLY A N 1
ATOM 748 C CA . GLY A 1 95 ? 22.531 16.994 -14.868 1.00 77.56 95 GLY A CA 1
ATOM 749 C C . GLY A 1 95 ? 21.202 17.657 -15.246 1.00 77.56 95 GLY A C 1
ATOM 750 O O . GLY A 1 95 ? 20.788 18.604 -14.584 1.00 77.56 95 GLY A O 1
ATOM 751 N N . PHE A 1 96 ? 20.509 17.157 -16.275 1.00 76.12 96 PHE A N 1
ATOM 752 C CA . PHE A 1 96 ? 19.214 17.674 -16.741 1.00 76.12 96 PHE A CA 1
ATOM 753 C C . PHE A 1 96 ? 18.029 17.242 -15.865 1.00 76.12 96 PHE A C 1
ATOM 755 O O . PHE A 1 96 ? 16.873 17.467 -16.227 1.00 76.12 96 PHE A O 1
ATOM 762 N N . GLY A 1 97 ? 18.297 16.600 -14.727 1.00 63.00 97 GLY A N 1
ATOM 763 C CA . GLY A 1 97 ? 17.283 16.348 -13.716 1.00 63.00 97 GLY A CA 1
ATOM 764 C C . GLY A 1 97 ? 16.869 17.658 -13.056 1.00 63.00 97 GLY A C 1
ATOM 765 O O . GLY A 1 97 ? 17.711 18.387 -12.528 1.00 63.00 97 GLY A O 1
ATOM 766 N N . ASP A 1 98 ? 15.571 17.950 -13.059 1.00 62.56 98 ASP A N 1
ATOM 767 C CA . ASP A 1 98 ? 15.036 19.047 -12.263 1.00 62.56 98 ASP A CA 1
ATOM 768 C C . ASP A 1 98 ? 15.232 18.701 -10.779 1.00 62.56 98 ASP A C 1
ATOM 770 O O . ASP A 1 98 ? 14.468 17.932 -10.199 1.00 62.56 98 ASP A O 1
ATOM 774 N N . LYS A 1 99 ? 16.287 19.244 -10.154 1.00 59.72 99 LYS A N 1
ATOM 775 C CA . LYS A 1 99 ? 16.624 18.978 -8.743 1.00 59.72 99 LYS A CA 1
ATOM 776 C C . LYS A 1 99 ? 15.481 19.338 -7.786 1.00 59.72 99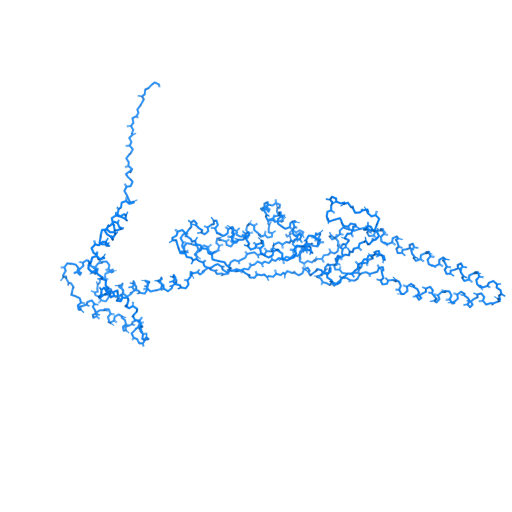 LYS A C 1
ATOM 778 O O . LYS A 1 99 ? 15.478 18.874 -6.651 1.00 59.72 99 LYS A O 1
ATOM 783 N N . LYS A 1 100 ? 14.521 20.162 -8.228 1.00 56.91 100 LYS A N 1
ATOM 784 C CA . LYS A 1 100 ? 13.333 20.534 -7.449 1.00 56.91 100 LYS A CA 1
ATOM 785 C C . LYS A 1 100 ? 12.201 19.510 -7.557 1.00 56.91 100 LYS A C 1
ATOM 787 O O . LYS A 1 100 ? 11.309 19.519 -6.714 1.00 56.91 100 LYS A O 1
ATOM 792 N N . LYS A 1 101 ? 12.227 18.619 -8.553 1.00 61.94 101 LYS A N 1
ATOM 793 C CA . LYS A 1 101 ? 11.246 17.544 -8.741 1.00 61.94 101 LYS A CA 1
ATOM 794 C C . LYS A 1 101 ? 11.925 16.204 -8.493 1.00 61.94 101 LYS A C 1
ATOM 796 O O . LYS A 1 101 ? 12.435 15.570 -9.411 1.00 61.94 101 LYS A O 1
ATOM 801 N N . ALA A 1 102 ? 11.879 15.751 -7.240 1.00 54.19 102 ALA A N 1
ATOM 802 C CA . ALA A 1 102 ? 12.409 14.451 -6.817 1.00 54.19 102 ALA A CA 1
ATOM 803 C C . ALA A 1 102 ? 11.839 13.251 -7.615 1.00 54.19 102 ALA A C 1
ATOM 805 O O . ALA A 1 102 ? 12.423 12.171 -7.604 1.00 54.19 102 ALA A O 1
ATOM 806 N N . HIS A 1 103 ? 10.741 13.450 -8.355 1.00 63.25 103 HIS A N 1
ATOM 807 C CA . HIS A 1 103 ? 10.028 12.428 -9.126 1.00 63.25 103 HIS A CA 1
ATOM 808 C C . HIS A 1 103 ? 9.813 12.850 -10.590 1.00 63.25 103 HIS A C 1
ATOM 810 O O . HIS A 1 103 ? 8.710 12.779 -11.123 1.00 63.25 103 HIS A O 1
ATOM 816 N N . ASP A 1 104 ? 10.853 13.365 -11.249 1.00 73.38 104 ASP A N 1
ATOM 817 C CA . ASP A 1 104 ? 10.770 13.725 -12.667 1.00 73.38 104 ASP A CA 1
ATOM 818 C C . ASP A 1 104 ? 10.669 12.472 -13.563 1.00 73.38 104 ASP A C 1
ATOM 820 O O . ASP A 1 104 ? 11.647 11.737 -13.740 1.00 73.38 104 ASP A O 1
ATOM 824 N N . ASN A 1 105 ? 9.497 12.268 -14.178 1.00 71.56 105 ASN A N 1
ATOM 825 C CA . ASN A 1 105 ? 9.190 11.159 -15.096 1.00 71.56 105 ASN A CA 1
ATOM 826 C C . ASN A 1 105 ? 10.145 11.052 -16.295 1.00 71.56 105 ASN A C 1
ATOM 828 O O . ASN A 1 105 ? 10.226 10.002 -16.931 1.00 71.56 105 ASN A O 1
ATOM 832 N N . ALA A 1 106 ? 10.870 12.117 -16.645 1.00 76.12 106 ALA A N 1
ATOM 833 C CA . ALA A 1 106 ? 11.853 12.051 -17.721 1.00 76.12 106 ALA A CA 1
ATOM 834 C C . ALA A 1 106 ? 13.240 11.553 -17.253 1.00 76.12 106 ALA A C 1
ATOM 836 O O . ALA A 1 106 ? 14.031 11.089 -18.082 1.00 76.12 106 ALA A O 1
ATOM 837 N N . THR A 1 107 ? 13.527 11.595 -15.946 1.00 83.56 107 THR A N 1
ATOM 838 C CA . THR A 1 107 ? 14.714 10.970 -15.328 1.00 83.56 107 THR A CA 1
ATOM 839 C C . THR A 1 107 ? 14.418 9.541 -14.883 1.00 83.56 107 THR A C 1
ATOM 841 O O . THR A 1 107 ? 15.243 8.656 -15.108 1.00 83.56 107 THR A O 1
ATOM 844 N N . TYR A 1 108 ? 13.221 9.314 -14.338 1.00 87.62 108 TYR A N 1
ATOM 845 C CA . TYR A 1 108 ? 12.741 8.006 -13.897 1.00 87.62 108 TYR A CA 1
ATOM 846 C C . TYR A 1 108 ? 11.511 7.570 -14.701 1.00 87.62 108 TYR A C 1
ATOM 848 O O . TYR A 1 108 ? 10.385 7.679 -14.212 1.00 87.62 108 TYR A O 1
ATOM 856 N N . PRO A 1 109 ? 11.679 7.136 -15.962 1.00 90.38 109 PRO A N 1
ATOM 857 C CA . PRO A 1 109 ? 10.543 6.703 -16.749 1.00 90.38 109 PRO A CA 1
ATOM 858 C C . PRO A 1 109 ? 9.959 5.397 -16.215 1.00 90.38 109 PRO A C 1
ATOM 860 O O . PRO A 1 109 ? 10.664 4.396 -16.055 1.00 90.38 109 PRO A O 1
ATOM 863 N N . THR A 1 110 ? 8.645 5.411 -16.020 1.00 92.62 110 THR A N 1
ATOM 864 C CA . THR A 1 110 ? 7.849 4.238 -15.661 1.00 92.62 110 THR A CA 1
ATOM 865 C C . THR A 1 110 ? 7.323 3.538 -16.919 1.00 92.62 110 THR A C 1
ATOM 867 O O . THR A 1 110 ? 7.014 4.159 -17.944 1.00 92.62 110 THR A O 1
ATOM 870 N N . TYR A 1 111 ? 7.207 2.219 -16.841 1.00 92.38 111 TYR A N 1
ATOM 871 C CA . TYR A 1 111 ? 6.598 1.357 -17.841 1.00 92.38 111 TYR A CA 1
ATOM 872 C C . TYR A 1 111 ? 5.492 0.548 -17.174 1.00 92.38 111 TYR A C 1
ATOM 874 O O . TYR A 1 111 ? 5.752 -0.149 -16.196 1.00 92.38 111 TYR A O 1
ATOM 882 N N . GLY A 1 112 ? 4.262 0.657 -17.680 1.00 92.12 112 GLY A N 1
ATOM 883 C CA . GLY A 1 112 ? 3.163 -0.195 -17.227 1.00 92.12 112 GLY A CA 1
ATOM 884 C C . GLY A 1 112 ? 3.233 -1.596 -17.840 1.00 92.12 112 GLY A C 1
ATOM 885 O O . GLY A 1 112 ? 4.172 -1.890 -18.578 1.00 92.12 112 GLY A O 1
ATOM 886 N N . PRO A 1 113 ? 2.227 -2.453 -17.613 1.00 92.12 113 PRO A N 1
ATOM 887 C CA . PRO A 1 113 ? 2.184 -3.792 -18.200 1.00 92.12 113 PRO A CA 1
ATOM 888 C C . PRO A 1 113 ? 2.264 -3.772 -19.737 1.00 92.12 113 PRO A C 1
ATOM 890 O O . PRO A 1 113 ? 1.632 -2.930 -20.384 1.00 92.12 113 PRO A O 1
ATOM 893 N N . GLY A 1 114 ? 3.011 -4.708 -20.333 1.00 92.44 114 GLY A N 1
ATOM 894 C CA . GLY A 1 114 ? 3.094 -4.894 -21.788 1.00 92.44 114 GLY A CA 1
ATOM 895 C C . GLY A 1 114 ? 4.472 -4.634 -22.405 1.00 92.44 114 GLY A C 1
ATOM 896 O O . GLY A 1 114 ? 5.495 -4.661 -21.724 1.00 92.44 114 GLY A O 1
ATOM 897 N N . TRP A 1 115 ? 4.490 -4.430 -23.725 1.00 93.44 115 TRP A N 1
ATOM 898 C CA . TRP A 1 115 ? 5.700 -4.186 -24.517 1.00 93.44 115 TRP A CA 1
ATOM 899 C C . TRP A 1 115 ? 5.860 -2.711 -24.850 1.00 93.44 115 TRP A C 1
ATOM 901 O O . TRP A 1 115 ? 4.935 -2.083 -25.369 1.00 93.44 115 TRP A O 1
ATOM 911 N N . HIS A 1 116 ? 7.058 -2.183 -24.617 1.00 94.19 116 HIS A N 1
ATOM 912 C CA . HIS A 1 116 ? 7.333 -0.760 -24.759 1.00 94.19 116 HIS A CA 1
ATOM 913 C C . HIS A 1 116 ? 8.677 -0.508 -25.418 1.00 94.19 116 HIS A C 1
ATOM 915 O O . HIS A 1 116 ? 9.636 -1.240 -25.192 1.00 94.19 116 HIS A O 1
ATOM 921 N N . ILE A 1 117 ? 8.749 0.576 -26.189 1.00 94.44 117 ILE A N 1
ATOM 922 C CA . ILE A 1 117 ? 10.018 1.120 -26.674 1.00 94.44 117 ILE A CA 1
ATOM 923 C C . ILE A 1 117 ? 10.630 1.939 -25.535 1.00 94.44 117 ILE A C 1
ATOM 925 O O . ILE A 1 117 ? 9.924 2.750 -24.930 1.00 94.44 117 ILE A O 1
ATOM 929 N N . ALA A 1 118 ? 11.916 1.743 -25.272 1.00 94.81 118 ALA A N 1
ATOM 930 C CA . ALA A 1 118 ? 12.741 2.421 -24.280 1.00 94.81 118 ALA A CA 1
ATOM 931 C C . ALA A 1 118 ? 13.936 3.117 -24.943 1.00 94.81 118 ALA A C 1
ATOM 933 O O . ALA A 1 118 ? 14.259 2.850 -26.102 1.00 94.81 118 ALA A O 1
ATOM 934 N N . TYR A 1 119 ? 14.593 4.030 -24.223 1.00 94.75 119 TYR A N 1
ATOM 935 C CA . TYR A 1 119 ? 15.906 4.494 -24.674 1.00 94.75 119 TYR A CA 1
ATOM 936 C C . TYR A 1 119 ? 16.972 3.427 -24.380 1.00 94.75 119 TYR A C 1
ATOM 938 O O . TYR A 1 119 ? 16.921 2.810 -23.316 1.00 94.75 119 TYR A O 1
ATOM 946 N N . PRO A 1 120 ? 17.977 3.251 -25.257 1.00 93.81 120 PRO A N 1
ATOM 947 C CA . PRO A 1 120 ? 19.006 2.225 -25.072 1.00 93.81 120 PRO A CA 1
ATOM 948 C C . PRO A 1 120 ? 19.940 2.508 -23.884 1.00 93.81 120 PRO A C 1
ATOM 950 O O . PRO A 1 120 ? 20.607 1.606 -23.396 1.00 93.81 120 PRO A O 1
ATOM 953 N N . TRP A 1 121 ? 19.970 3.748 -23.386 1.00 93.75 121 TRP A N 1
ATOM 954 C CA . TRP A 1 121 ? 20.729 4.173 -22.201 1.00 93.75 121 TRP A CA 1
ATOM 955 C C . TRP A 1 121 ? 19.893 4.183 -20.908 1.00 93.75 121 TRP A C 1
ATOM 957 O O . TRP A 1 121 ? 20.272 4.808 -19.913 1.00 93.75 121 TRP A O 1
ATOM 967 N N . GLU A 1 122 ? 18.714 3.558 -20.908 1.00 93.12 122 GLU A N 1
ATOM 968 C CA . GLU A 1 122 ? 17.936 3.374 -19.685 1.00 93.12 122 GLU A CA 1
ATOM 969 C C . GLU A 1 122 ? 18.422 2.151 -18.911 1.00 93.12 122 GLU A C 1
ATOM 971 O O . GLU A 1 122 ? 18.425 1.029 -19.414 1.00 93.12 122 GLU A O 1
ATOM 976 N N . SER A 1 123 ? 18.805 2.371 -17.654 1.00 91.50 123 SER A N 1
ATOM 977 C CA . SER A 1 123 ? 19.169 1.296 -16.741 1.00 91.50 123 SER A CA 1
ATOM 978 C C . SER A 1 123 ? 17.922 0.590 -16.228 1.00 91.50 123 SER A C 1
ATOM 980 O O . SER A 1 123 ? 16.947 1.237 -15.827 1.00 91.50 123 SER A O 1
ATOM 982 N N . ARG A 1 124 ? 17.982 -0.741 -16.223 1.00 90.19 124 ARG A N 1
ATOM 983 C CA . ARG A 1 124 ? 16.906 -1.633 -15.797 1.00 90.19 124 ARG A CA 1
ATOM 984 C C . ARG A 1 124 ? 17.456 -2.524 -14.693 1.00 90.19 124 ARG A C 1
ATOM 986 O O . ARG A 1 124 ? 18.385 -3.291 -14.924 1.00 90.19 124 ARG A O 1
ATOM 993 N N . THR A 1 125 ? 16.894 -2.416 -13.500 1.00 87.62 125 THR A N 1
ATOM 994 C CA . THR A 1 125 ? 17.273 -3.235 -12.347 1.00 87.62 125 THR A CA 1
ATOM 995 C C . THR A 1 125 ? 16.056 -4.010 -11.866 1.00 87.62 125 THR A C 1
ATOM 997 O O . THR A 1 125 ? 14.942 -3.487 -11.853 1.00 87.62 125 THR A O 1
ATOM 1000 N N . ALA A 1 126 ? 16.261 -5.263 -11.454 1.00 80.88 126 ALA A N 1
ATOM 1001 C CA . ALA A 1 126 ? 15.173 -6.116 -10.970 1.00 80.88 126 ALA A CA 1
ATOM 1002 C C . ALA A 1 126 ? 14.448 -5.506 -9.754 1.00 80.88 126 ALA A C 1
ATOM 1004 O O . ALA A 1 126 ? 13.233 -5.623 -9.641 1.00 80.88 126 ALA A O 1
ATOM 1005 N N . GLY A 1 127 ? 15.177 -4.786 -8.892 1.00 81.38 127 GLY A N 1
ATOM 1006 C CA . GLY A 1 127 ? 14.616 -4.106 -7.719 1.00 81.38 127 GLY A CA 1
ATOM 1007 C C . GLY A 1 127 ? 13.686 -2.927 -8.029 1.00 81.38 127 GLY A C 1
ATOM 1008 O O . GLY A 1 127 ? 12.990 -2.469 -7.132 1.00 81.38 127 GLY A O 1
ATOM 1009 N N . ASN A 1 128 ? 13.633 -2.453 -9.277 1.00 87.88 128 ASN A N 1
ATOM 1010 C CA . ASN A 1 128 ? 12.717 -1.383 -9.679 1.00 87.88 128 ASN A CA 1
ATOM 1011 C C . ASN A 1 128 ? 11.401 -1.910 -10.276 1.00 87.88 128 ASN A C 1
ATOM 1013 O O . ASN A 1 128 ? 10.606 -1.128 -10.808 1.00 87.88 128 ASN A O 1
ATOM 1017 N N . ASN A 1 129 ? 11.191 -3.227 -10.254 1.00 90.31 129 ASN A N 1
ATOM 1018 C CA . ASN A 1 129 ? 9.929 -3.823 -10.651 1.00 90.31 129 ASN A CA 1
ATOM 1019 C C . ASN A 1 129 ? 8.950 -3.769 -9.473 1.00 90.31 129 ASN A C 1
ATOM 1021 O O . ASN A 1 129 ? 9.199 -4.342 -8.414 1.00 90.31 129 ASN A O 1
ATOM 1025 N N . ILE A 1 130 ? 7.845 -3.061 -9.660 1.00 90.69 130 ILE A N 1
ATOM 1026 C CA . ILE A 1 130 ? 6.832 -2.817 -8.641 1.00 90.69 130 ILE A CA 1
ATOM 1027 C C . ILE A 1 130 ? 5.635 -3.721 -8.925 1.00 90.69 130 ILE A C 1
ATOM 1029 O O . ILE A 1 130 ? 5.014 -3.574 -9.984 1.00 90.69 130 ILE A O 1
ATOM 1033 N N . PRO A 1 131 ? 5.253 -4.607 -7.992 1.00 90.44 131 PRO A N 1
ATOM 1034 C CA . PRO A 1 131 ? 4.015 -5.355 -8.121 1.00 90.44 131 PRO A CA 1
ATOM 1035 C C . PRO A 1 131 ? 2.833 -4.399 -7.939 1.00 90.44 131 PRO A C 1
ATOM 1037 O O . PRO A 1 131 ? 2.673 -3.793 -6.888 1.00 90.44 131 PRO A O 1
ATOM 1040 N N . LEU A 1 132 ? 1.973 -4.275 -8.948 1.00 89.25 132 LEU A N 1
ATOM 1041 C CA . LEU A 1 132 ? 0.739 -3.478 -8.889 1.00 89.25 132 LEU A CA 1
ATOM 1042 C C . LEU A 1 132 ? -0.429 -4.254 -8.264 1.00 89.25 132 LEU A C 1
ATOM 1044 O O . LEU A 1 132 ? -1.578 -3.819 -8.357 1.00 89.25 132 LEU A O 1
ATOM 1048 N N . GLN A 1 133 ? -0.154 -5.421 -7.685 1.00 88.44 133 GLN A N 1
ATOM 1049 C CA . GLN A 1 133 ? -1.143 -6.224 -6.982 1.00 88.44 133 GLN A CA 1
ATOM 1050 C C . GLN A 1 133 ? -1.545 -5.536 -5.677 1.00 88.44 133 GLN A C 1
ATOM 1052 O O . GLN A 1 133 ? -0.758 -4.828 -5.050 1.00 88.44 133 GLN A O 1
ATOM 1057 N N . GLU A 1 134 ? -2.796 -5.740 -5.284 1.00 86.38 134 GLU A N 1
ATOM 1058 C CA . GLU A 1 134 ? -3.287 -5.286 -3.992 1.00 86.38 134 GLU A CA 1
ATOM 1059 C C . GLU A 1 134 ? -2.718 -6.187 -2.891 1.00 86.38 134 GLU A C 1
ATOM 1061 O O . GLU A 1 134 ? -2.803 -7.413 -2.973 1.00 86.38 134 GLU A O 1
ATOM 1066 N N . VAL A 1 135 ? -2.129 -5.573 -1.869 1.00 89.38 135 VAL A N 1
ATOM 1067 C CA . VAL A 1 135 ? -1.548 -6.268 -0.721 1.00 89.38 135 VAL A CA 1
ATOM 1068 C C . VAL A 1 135 ? -2.405 -5.970 0.499 1.00 89.38 135 VAL A C 1
ATOM 1070 O O . VAL A 1 135 ? -2.566 -4.812 0.887 1.00 89.38 135 VAL A O 1
ATOM 1073 N N . GLY A 1 136 ? -2.958 -7.023 1.098 1.00 91.00 136 GLY A N 1
ATOM 1074 C CA . GLY A 1 136 ? -3.621 -6.952 2.395 1.00 91.00 136 GLY A CA 1
ATOM 1075 C C . GLY A 1 136 ? -2.607 -7.082 3.525 1.00 91.00 136 GLY A C 1
ATOM 1076 O O . GLY A 1 136 ? -1.711 -7.923 3.455 1.00 91.00 136 GLY A O 1
ATOM 1077 N N . GLN A 1 137 ? -2.749 -6.260 4.557 1.00 93.44 137 GLN A N 1
ATOM 1078 C CA . GLN A 1 137 ? -1.983 -6.375 5.790 1.00 93.44 137 GLN A CA 1
ATOM 1079 C C . GLN A 1 137 ? -2.920 -6.343 6.982 1.00 93.44 137 GLN A C 1
ATOM 1081 O O . GLN A 1 137 ? -3.800 -5.483 7.080 1.00 93.44 137 GLN A O 1
ATOM 1086 N N . ASP A 1 138 ? -2.701 -7.288 7.883 1.00 95.31 138 ASP A N 1
ATOM 1087 C CA . ASP A 1 138 ? -3.416 -7.357 9.143 1.00 95.31 138 ASP A CA 1
ATOM 1088 C C . ASP A 1 138 ? -2.768 -6.421 10.159 1.00 95.31 138 ASP A C 1
ATOM 1090 O O . ASP A 1 138 ? -1.558 -6.186 10.149 1.00 95.31 138 ASP A O 1
ATOM 1094 N N . PHE A 1 139 ? -3.587 -5.894 11.059 1.00 95.31 139 PHE A N 1
ATOM 1095 C CA . PHE A 1 139 ? -3.130 -5.075 12.162 1.00 95.31 139 PHE A CA 1
ATOM 1096 C C . PHE A 1 139 ? -3.818 -5.443 13.464 1.00 95.31 139 PHE A C 1
ATOM 1098 O O . PHE A 1 139 ? -4.970 -5.886 13.499 1.00 95.31 139 PHE A O 1
ATOM 1105 N N . GLU A 1 140 ? -3.103 -5.183 14.550 1.00 95.50 140 GLU A N 1
ATOM 1106 C CA . GLU A 1 140 ? -3.586 -5.352 15.906 1.00 95.50 140 GLU A CA 1
ATOM 1107 C C . GLU A 1 140 ? -2.977 -4.275 16.797 1.00 95.50 140 GLU A C 1
ATOM 1109 O O . GLU A 1 140 ? -1.763 -4.080 16.797 1.00 95.50 140 GLU A O 1
ATOM 1114 N N . PHE A 1 141 ? -3.815 -3.564 17.550 1.00 94.88 141 PHE A N 1
ATOM 1115 C CA . PHE A 1 141 ? -3.339 -2.589 18.527 1.00 94.88 141 PHE A CA 1
ATOM 1116 C C . PHE A 1 141 ? -4.277 -2.486 19.738 1.00 94.88 141 PHE A C 1
ATOM 1118 O O . PHE A 1 141 ? -5.496 -2.672 19.608 1.00 94.88 141 PHE A O 1
ATOM 1125 N N . PRO A 1 142 ? -3.727 -2.191 20.930 1.00 94.75 142 PRO A N 1
ATOM 1126 C CA . PRO A 1 142 ? -4.515 -1.955 22.129 1.00 94.75 142 PRO A CA 1
ATOM 1127 C C . PRO A 1 142 ? -5.059 -0.519 22.176 1.00 94.75 142 PRO A C 1
ATOM 1129 O O . PRO A 1 142 ? -4.406 0.431 21.746 1.00 94.75 142 PRO A O 1
ATOM 1132 N N . VAL A 1 143 ? -6.245 -0.345 22.758 1.00 95.12 143 VAL A N 1
ATOM 1133 C CA . VAL A 1 143 ? -6.876 0.953 23.025 1.00 95.12 143 VAL A CA 1
ATOM 1134 C C . VAL A 1 143 ? -7.501 0.947 24.412 1.00 95.12 143 VAL A C 1
ATOM 1136 O O . VAL A 1 143 ? -8.301 0.072 24.732 1.00 95.12 143 VAL A O 1
ATOM 1139 N N . VAL A 1 144 ? -7.183 1.957 25.218 1.00 93.38 144 VAL A N 1
ATOM 1140 C CA . VAL A 1 144 ? -7.861 2.197 26.497 1.00 93.38 144 VAL A CA 1
ATOM 1141 C C . VAL A 1 144 ? -9.105 3.047 26.249 1.00 93.38 144 VAL A C 1
ATOM 1143 O O . VAL A 1 144 ? -9.027 4.114 25.635 1.00 93.38 144 VAL A O 1
ATOM 1146 N N . VAL A 1 145 ? -10.257 2.555 26.698 1.00 95.31 145 VAL A N 1
ATOM 1147 C CA . VAL A 1 145 ? -11.564 3.209 26.536 1.00 95.31 145 VAL A CA 1
ATOM 1148 C C . VAL A 1 145 ? -11.976 4.000 27.788 1.00 95.31 145 VAL A C 1
ATOM 1150 O O . VAL A 1 145 ? -11.251 4.017 28.783 1.00 95.31 145 VAL A O 1
ATOM 1153 N N . ALA A 1 146 ? -13.114 4.703 27.743 1.00 93.06 146 ALA A N 1
ATOM 1154 C CA . ALA A 1 146 ? -13.502 5.682 28.769 1.00 93.06 146 ALA A CA 1
ATOM 1155 C C . ALA A 1 146 ? -13.685 5.085 30.180 1.00 93.06 146 ALA A C 1
ATOM 1157 O O . ALA A 1 146 ? -13.414 5.756 31.176 1.00 93.06 146 ALA A O 1
ATOM 1158 N N . ASP A 1 147 ? -14.110 3.823 30.264 1.00 90.88 147 ASP A N 1
ATOM 1159 C CA . ASP A 1 147 ? -14.281 3.066 31.511 1.00 90.88 147 ASP A CA 1
ATOM 1160 C C . ASP A 1 147 ? -12.962 2.466 32.048 1.00 90.88 147 ASP A C 1
ATOM 1162 O O . ASP A 1 147 ? -12.963 1.765 33.060 1.00 90.88 147 ASP A O 1
ATOM 1166 N N . GLY A 1 148 ? -11.828 2.757 31.397 1.00 87.56 148 GLY A N 1
ATOM 1167 C CA . GLY A 1 148 ? -10.495 2.286 31.777 1.00 87.56 148 GLY A CA 1
ATOM 1168 C C . GLY A 1 148 ? -10.174 0.861 31.324 1.00 87.56 148 GLY A C 1
ATOM 1169 O O . GLY A 1 148 ? -9.077 0.372 31.595 1.00 87.56 148 GLY A O 1
ATOM 1170 N N . VAL A 1 149 ? -11.089 0.185 30.622 1.00 90.19 149 VAL A N 1
ATOM 1171 C CA . VAL A 1 149 ? -10.842 -1.151 30.068 1.00 90.19 149 VAL A CA 1
ATOM 1172 C C . VAL A 1 149 ? -9.926 -1.045 28.847 1.00 90.19 149 VAL A C 1
ATOM 1174 O O . VAL A 1 149 ? -10.052 -0.141 28.021 1.00 90.19 149 VAL A O 1
ATOM 1177 N N . THR A 1 150 ? -8.998 -1.991 28.706 1.00 92.75 150 THR A N 1
ATOM 1178 C CA . THR A 1 150 ? -8.183 -2.112 27.490 1.00 92.75 150 THR A CA 1
ATOM 1179 C C . THR A 1 150 ? -8.872 -3.044 26.499 1.00 92.75 150 THR A C 1
ATOM 1181 O O . THR A 1 150 ? -9.183 -4.194 26.819 1.00 92.75 150 THR A O 1
ATOM 1184 N N . LEU A 1 151 ? -9.110 -2.545 25.290 1.00 94.50 151 LEU A N 1
ATOM 1185 C CA . LEU A 1 151 ? -9.603 -3.306 24.149 1.00 94.50 151 LEU A CA 1
ATOM 1186 C C . LEU A 1 151 ? -8.460 -3.605 23.185 1.00 94.50 151 LEU A C 1
ATOM 1188 O O . LEU A 1 151 ? -7.615 -2.754 22.938 1.00 94.50 151 LEU A O 1
ATOM 1192 N N . THR A 1 152 ? -8.473 -4.793 22.599 1.00 95.31 152 THR A N 1
ATOM 1193 C CA . THR A 1 152 ? -7.599 -5.184 21.495 1.00 95.31 152 THR A CA 1
ATOM 1194 C C . THR A 1 152 ? -8.403 -5.143 20.206 1.00 95.31 152 THR A C 1
ATOM 1196 O O . THR A 1 152 ? -9.411 -5.845 20.070 1.00 95.31 152 THR A O 1
ATOM 1199 N N . ILE A 1 153 ? -7.981 -4.297 19.271 1.00 95.38 153 ILE A N 1
ATOM 1200 C CA . ILE A 1 153 ? -8.652 -4.100 17.986 1.00 95.38 153 ILE A CA 1
ATOM 1201 C C . ILE A 1 153 ? -7.831 -4.808 16.920 1.00 95.38 153 ILE A C 1
ATOM 1203 O O . ILE A 1 153 ? -6.666 -4.472 16.728 1.00 95.38 153 ILE A O 1
ATOM 1207 N N . LYS A 1 154 ? -8.450 -5.771 16.232 1.00 96.38 154 LYS A N 1
ATOM 1208 C CA . LYS A 1 154 ? -7.862 -6.482 15.095 1.00 96.38 154 LYS A CA 1
ATOM 1209 C C . LYS A 1 154 ? -8.587 -6.106 13.815 1.00 96.38 154 LYS A C 1
ATOM 1211 O O . LYS A 1 154 ? -9.818 -6.003 13.785 1.00 96.38 154 LYS A O 1
ATOM 1216 N N . GLY A 1 155 ? -7.833 -5.943 12.745 1.00 96.06 155 GLY A N 1
ATOM 1217 C CA . GLY A 1 155 ? -8.375 -5.612 11.441 1.00 96.06 155 GLY A CA 1
ATOM 1218 C C . GLY A 1 155 ? -7.369 -5.849 10.337 1.00 96.06 155 GLY A C 1
ATOM 1219 O O . GLY A 1 155 ? -6.318 -6.441 10.553 1.00 96.06 155 GLY A O 1
ATOM 1220 N N . SER A 1 156 ? -7.721 -5.378 9.154 1.00 95.00 156 SER A N 1
ATOM 1221 C CA . SER A 1 156 ? -6.876 -5.430 7.976 1.00 95.00 156 SER A CA 1
ATOM 1222 C C . SER A 1 156 ? -7.079 -4.177 7.145 1.00 95.00 156 SER A C 1
ATOM 1224 O O . SER A 1 156 ? -8.189 -3.638 7.083 1.00 95.00 156 SER A O 1
ATOM 1226 N N . PHE A 1 157 ? -6.029 -3.737 6.473 1.00 93.38 157 PHE A N 1
ATOM 1227 C CA . PHE A 1 157 ? -6.119 -2.746 5.411 1.00 93.38 157 PHE A CA 1
ATOM 1228 C C . PHE A 1 157 ? -5.526 -3.313 4.131 1.00 93.38 157 PHE A C 1
ATOM 1230 O O . PHE A 1 157 ? -4.684 -4.213 4.158 1.00 93.38 157 PHE A O 1
ATOM 1237 N N . ARG A 1 158 ? -5.960 -2.777 2.997 1.00 90.62 158 ARG A N 1
ATOM 1238 C CA . ARG A 1 158 ? -5.381 -3.105 1.700 1.00 90.62 158 ARG A CA 1
ATOM 1239 C C . ARG A 1 158 ? -4.695 -1.887 1.114 1.00 90.62 158 ARG A C 1
ATOM 1241 O O . ARG A 1 158 ? -5.191 -0.774 1.245 1.00 90.62 158 ARG A O 1
ATOM 1248 N N . ILE A 1 159 ? -3.551 -2.095 0.481 1.00 90.88 159 ILE A N 1
ATOM 1249 C CA . ILE A 1 159 ? -2.810 -1.050 -0.224 1.00 90.88 159 ILE A CA 1
ATOM 1250 C C . ILE A 1 159 ? -2.446 -1.523 -1.618 1.00 90.88 159 ILE A C 1
ATOM 1252 O O . ILE A 1 159 ? -2.252 -2.715 -1.865 1.00 90.88 159 ILE A O 1
ATOM 1256 N N . ARG A 1 160 ? -2.314 -0.570 -2.532 1.00 88.69 160 ARG A N 1
ATOM 1257 C CA . ARG A 1 160 ? -1.901 -0.845 -3.899 1.00 88.69 160 ARG A CA 1
ATOM 1258 C C . ARG A 1 160 ? -1.061 0.301 -4.455 1.00 88.69 160 ARG A C 1
ATOM 1260 O O . ARG A 1 160 ? -1.475 1.444 -4.310 1.00 88.69 160 ARG A O 1
ATOM 1267 N N . PRO A 1 161 ? 0.051 0.047 -5.159 1.00 90.38 161 PRO A N 1
ATOM 1268 C CA . PRO A 1 161 ? 0.830 1.125 -5.767 1.00 90.38 161 PRO A CA 1
ATOM 1269 C C . PRO A 1 161 ? 0.054 1.877 -6.856 1.00 90.38 161 PRO A C 1
ATOM 1271 O O . PRO A 1 161 ? -0.673 1.273 -7.652 1.00 90.38 161 PRO A O 1
ATOM 1274 N N . ASP A 1 162 ? 0.260 3.191 -6.935 1.00 88.19 162 ASP A N 1
ATOM 1275 C CA . ASP A 1 162 ? -0.245 4.022 -8.021 1.00 88.19 162 ASP A CA 1
ATOM 1276 C C . ASP A 1 162 ? 0.733 3.989 -9.199 1.00 88.19 162 ASP A C 1
ATOM 1278 O O . ASP A 1 162 ? 1.849 4.505 -9.137 1.00 88.19 162 ASP A O 1
ATOM 1282 N N . ILE A 1 163 ? 0.285 3.425 -10.321 1.00 87.44 163 ILE A N 1
ATOM 1283 C CA . ILE A 1 163 ? 1.064 3.359 -11.563 1.00 87.44 163 ILE A CA 1
ATOM 1284 C C . ILE A 1 163 ? 1.450 4.751 -12.099 1.00 87.44 163 ILE A C 1
ATOM 1286 O O . ILE A 1 163 ? 2.425 4.881 -12.839 1.00 87.44 163 ILE A O 1
ATOM 1290 N N . ARG A 1 164 ? 0.699 5.801 -11.740 1.00 84.94 164 ARG A N 1
ATOM 1291 C CA . ARG A 1 164 ? 0.994 7.186 -12.138 1.00 84.94 164 ARG A CA 1
ATOM 1292 C C . ARG A 1 164 ? 2.119 7.803 -11.318 1.00 84.94 164 ARG A C 1
ATOM 1294 O O . ARG A 1 164 ? 2.741 8.755 -11.784 1.00 84.94 164 ARG A O 1
ATOM 1301 N N . ASN A 1 165 ? 2.370 7.273 -10.123 1.00 85.44 165 ASN A N 1
ATOM 1302 C CA . ASN A 1 165 ? 3.287 7.843 -9.150 1.00 85.44 165 ASN A CA 1
ATOM 1303 C C . ASN A 1 165 ? 4.106 6.747 -8.453 1.00 85.44 165 ASN A C 1
ATOM 1305 O O . ASN A 1 165 ? 4.064 6.569 -7.243 1.00 85.44 165 ASN A O 1
ATOM 1309 N N . THR A 1 166 ? 4.872 5.993 -9.234 1.00 87.94 166 THR A N 1
ATOM 1310 C CA . THR A 1 166 ? 5.615 4.817 -8.758 1.00 87.94 166 THR A CA 1
ATOM 1311 C C . THR A 1 166 ? 6.902 5.139 -7.999 1.00 87.94 166 THR A C 1
ATOM 1313 O O . THR A 1 166 ? 7.406 4.305 -7.249 1.00 87.94 166 THR A O 1
ATOM 1316 N N . MET A 1 167 ? 7.474 6.328 -8.205 1.00 87.56 167 MET A N 1
ATOM 1317 C CA . MET A 1 167 ? 8.750 6.707 -7.591 1.00 87.56 167 MET A CA 1
ATOM 1318 C C . MET A 1 167 ? 8.667 6.873 -6.068 1.00 87.56 167 MET A C 1
ATOM 1320 O O . MET A 1 167 ? 9.507 6.288 -5.381 1.00 87.56 167 MET A O 1
ATOM 1324 N N . PRO A 1 168 ? 7.681 7.608 -5.514 1.00 87.38 168 PRO A N 1
ATOM 1325 C CA . PRO A 1 168 ? 7.513 7.688 -4.068 1.00 87.38 168 PRO A CA 1
ATOM 1326 C C . PRO A 1 168 ? 7.283 6.323 -3.428 1.00 87.38 168 PRO A C 1
ATOM 1328 O O . PRO A 1 168 ? 7.852 6.063 -2.367 1.00 87.38 168 PRO A O 1
ATOM 1331 N N . TYR A 1 169 ? 6.548 5.435 -4.111 1.00 88.88 169 TYR A N 1
ATOM 1332 C CA . TYR A 1 169 ? 6.354 4.061 -3.660 1.00 88.88 169 TYR A CA 1
ATOM 1333 C C . TYR A 1 169 ? 7.699 3.360 -3.493 1.00 88.88 169 TYR A C 1
ATOM 1335 O O . TYR A 1 169 ? 8.024 2.967 -2.380 1.00 88.88 169 TYR A O 1
ATOM 1343 N N . LEU A 1 170 ? 8.537 3.308 -4.539 1.00 86.00 170 LEU A N 1
ATOM 1344 C CA . LEU A 1 170 ? 9.868 2.681 -4.477 1.00 86.00 170 LEU A CA 1
ATOM 1345 C C . LEU A 1 170 ? 10.754 3.226 -3.353 1.00 86.00 170 LEU A C 1
ATOM 1347 O O . LEU A 1 170 ? 11.445 2.453 -2.696 1.00 86.00 170 LEU A O 1
ATOM 1351 N N . SER A 1 171 ? 10.740 4.540 -3.120 1.00 83.81 171 SER A N 1
ATOM 1352 C CA . SER A 1 171 ? 11.542 5.149 -2.052 1.00 83.81 171 SER A CA 1
ATOM 1353 C C . SER A 1 171 ? 10.969 4.944 -0.647 1.00 83.81 171 SER A C 1
ATOM 1355 O O . SER A 1 171 ? 11.711 5.040 0.327 1.00 83.81 171 SER A O 1
ATOM 1357 N N . GLY A 1 172 ? 9.660 4.702 -0.535 1.00 78.56 172 GLY A N 1
ATOM 1358 C CA . GLY A 1 172 ? 8.917 4.718 0.724 1.00 78.56 172 GLY A CA 1
ATOM 1359 C C . GLY A 1 172 ? 8.393 3.362 1.191 1.00 78.56 172 GLY A C 1
ATOM 1360 O O . GLY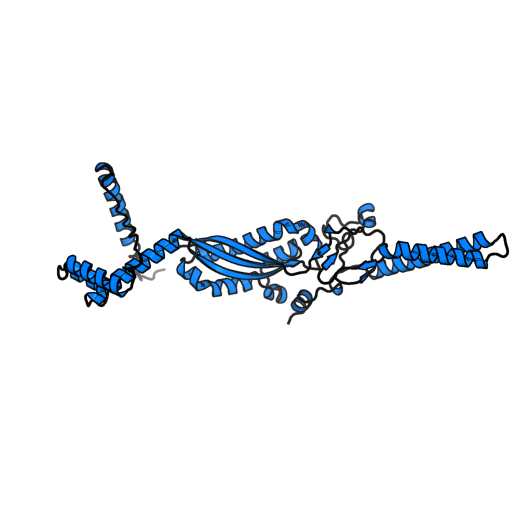 A 1 172 ? 7.837 3.309 2.284 1.00 78.56 172 GLY A O 1
ATOM 1361 N N . VAL A 1 173 ? 8.569 2.277 0.416 1.00 80.38 173 VAL A N 1
ATOM 1362 C CA . VAL A 1 173 ? 7.935 0.962 0.673 1.00 80.38 173 VAL A CA 1
ATOM 1363 C C . VAL A 1 173 ? 8.044 0.514 2.132 1.00 80.38 173 VAL A C 1
ATOM 1365 O O . VAL A 1 173 ? 7.072 0.024 2.699 1.00 80.38 173 VAL A O 1
ATOM 1368 N N . ALA A 1 174 ? 9.209 0.707 2.752 1.00 79.44 174 ALA A N 1
ATOM 1369 C CA . ALA A 1 174 ? 9.489 0.211 4.095 1.00 79.44 174 ALA A CA 1
ATOM 1370 C C . ALA A 1 174 ? 8.638 0.855 5.209 1.00 79.44 174 ALA A C 1
ATOM 1372 O O . ALA A 1 174 ? 8.421 0.203 6.226 1.00 79.44 174 ALA A O 1
ATOM 1373 N N . SER A 1 175 ? 8.161 2.099 5.050 1.00 86.19 175 SER A N 1
ATOM 1374 C CA . SER A 1 175 ? 7.423 2.815 6.111 1.00 86.19 175 SER A CA 1
ATOM 1375 C C . SER A 1 175 ? 5.921 2.958 5.859 1.00 86.19 175 SER A C 1
ATOM 1377 O O . SER A 1 175 ? 5.196 3.386 6.757 1.00 86.19 175 SER A O 1
ATOM 1379 N N . ILE A 1 176 ? 5.431 2.568 4.675 1.00 88.50 176 ILE A N 1
ATOM 1380 C CA . ILE A 1 176 ? 4.010 2.685 4.302 1.00 88.50 176 ILE A CA 1
ATOM 1381 C C . ILE A 1 176 ? 3.112 2.016 5.345 1.00 88.50 176 ILE A C 1
ATOM 1383 O O . ILE A 1 176 ? 2.168 2.631 5.837 1.00 88.50 176 ILE A O 1
ATOM 1387 N N . SER A 1 177 ? 3.405 0.759 5.685 1.00 88.62 177 SER A N 1
ATOM 1388 C CA . SER A 1 177 ? 2.557 -0.039 6.571 1.00 88.62 177 SER A CA 1
ATOM 1389 C C . SER A 1 177 ? 2.452 0.543 7.971 1.00 88.62 177 SER A C 1
ATOM 1391 O O . SER A 1 177 ? 1.352 0.649 8.508 1.00 88.62 177 SER A O 1
ATOM 1393 N N . SER A 1 178 ? 3.591 0.919 8.560 1.00 90.50 178 SER A N 1
ATOM 1394 C CA . SER A 1 178 ? 3.639 1.454 9.919 1.00 90.50 178 SER A CA 1
ATOM 1395 C C . SER A 1 178 ? 2.933 2.801 10.004 1.00 90.50 178 SER A C 1
ATOM 1397 O O . SER A 1 178 ? 2.140 3.020 10.909 1.00 90.50 178 SER A O 1
ATOM 1399 N N . GLU A 1 179 ? 3.150 3.683 9.027 1.00 91.44 179 GLU A N 1
ATOM 1400 C CA . GLU A 1 179 ? 2.528 5.007 9.049 1.00 91.44 179 GLU A CA 1
ATOM 1401 C C . GLU A 1 179 ? 1.020 4.955 8.782 1.00 91.44 179 GLU A C 1
ATOM 1403 O O . GLU A 1 179 ? 0.258 5.701 9.398 1.00 91.44 179 GLU A O 1
ATOM 1408 N N . LEU A 1 180 ? 0.564 4.063 7.896 1.00 92.00 180 LEU A N 1
ATOM 1409 C CA . LEU A 1 180 ? -0.868 3.856 7.689 1.00 92.00 180 LEU A CA 1
ATOM 1410 C C . LEU A 1 180 ? -1.525 3.264 8.940 1.00 92.00 180 LEU A C 1
ATOM 1412 O O . LEU A 1 180 ? -2.609 3.702 9.328 1.00 92.00 180 LEU A O 1
ATOM 1416 N N . LEU A 1 181 ? -0.862 2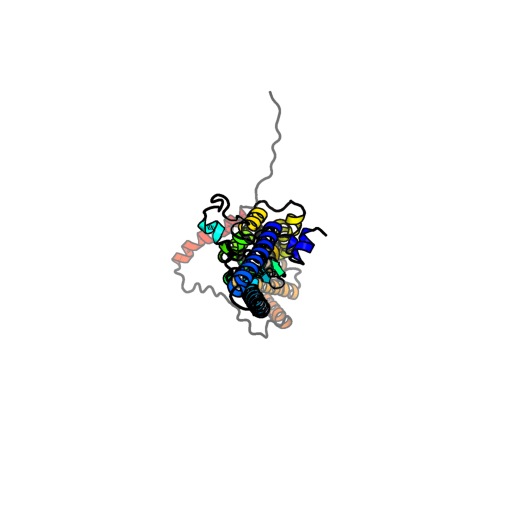.307 9.594 1.00 93.88 181 LEU A N 1
ATOM 1417 C CA . LEU A 1 181 ? -1.324 1.748 10.858 1.00 93.88 181 LEU A CA 1
ATOM 1418 C C . LEU A 1 181 ? -1.456 2.831 11.932 1.00 93.88 181 LEU A C 1
ATOM 1420 O O . LEU A 1 181 ? -2.494 2.894 12.584 1.00 93.88 181 LEU A O 1
ATOM 1424 N N . ASP A 1 182 ? -0.467 3.711 12.077 1.00 92.69 182 ASP A N 1
ATOM 1425 C CA . ASP A 1 182 ? -0.514 4.809 13.045 1.00 92.69 182 ASP A CA 1
ATOM 1426 C C . ASP A 1 182 ? -1.693 5.758 12.775 1.00 92.69 182 ASP A C 1
ATOM 1428 O O . ASP A 1 182 ? -2.385 6.175 13.707 1.00 92.69 182 ASP A O 1
ATOM 1432 N N . LEU A 1 183 ? -1.984 6.057 11.502 1.00 92.31 183 LEU A N 1
ATOM 1433 C CA . LEU A 1 183 ? -3.148 6.863 11.116 1.00 92.31 183 LEU A CA 1
ATOM 1434 C C . LEU A 1 183 ? -4.472 6.170 11.468 1.00 92.31 183 LEU A C 1
ATOM 1436 O O . LEU A 1 183 ? -5.373 6.806 12.025 1.00 92.31 183 LEU A O 1
ATOM 1440 N N . ILE A 1 184 ? -4.592 4.873 11.176 1.00 93.44 184 ILE A N 1
ATOM 1441 C CA . ILE A 1 184 ? -5.775 4.071 11.518 1.00 93.44 184 ILE A CA 1
ATOM 1442 C C . ILE A 1 184 ? -5.938 4.003 13.041 1.00 93.44 184 ILE A C 1
ATOM 1444 O O . ILE A 1 184 ? -7.028 4.254 13.561 1.00 93.44 184 ILE A O 1
ATOM 1448 N N . ALA A 1 185 ? -4.859 3.717 13.768 1.00 94.56 185 ALA A N 1
ATOM 1449 C CA . ALA A 1 185 ? -4.851 3.619 15.219 1.00 94.56 185 ALA A CA 1
ATOM 1450 C C . ALA A 1 185 ? -5.240 4.949 15.868 1.00 94.56 185 ALA A C 1
ATOM 1452 O O . ALA A 1 185 ? -6.122 4.967 16.726 1.00 94.56 185 ALA A O 1
ATOM 1453 N N . ALA A 1 186 ? -4.680 6.073 15.412 1.00 92.94 186 ALA A N 1
ATOM 1454 C CA . ALA A 1 186 ? -5.042 7.403 15.894 1.00 92.94 186 ALA A CA 1
ATOM 1455 C C . ALA A 1 186 ? -6.527 7.724 15.644 1.00 92.94 186 ALA A C 1
ATOM 1457 O O . ALA A 1 186 ? -7.220 8.225 16.537 1.00 92.94 186 ALA A O 1
ATOM 1458 N N . PHE A 1 187 ? -7.042 7.393 14.455 1.00 92.94 187 PHE A N 1
ATOM 1459 C CA . PHE A 1 187 ? -8.447 7.601 14.100 1.00 92.94 187 PHE A CA 1
ATOM 1460 C C . PHE A 1 187 ? -9.398 6.794 14.989 1.00 92.94 187 PHE A C 1
ATOM 1462 O O . PHE A 1 187 ? -10.412 7.320 15.467 1.00 92.94 187 PHE A O 1
ATOM 1469 N N . VAL A 1 188 ? -9.075 5.518 15.210 1.00 93.94 188 VAL A N 1
ATOM 1470 C CA . VAL A 1 188 ? -9.863 4.605 16.040 1.00 93.94 188 VAL A CA 1
ATOM 1471 C C . VAL A 1 188 ? -9.772 5.008 17.510 1.00 93.94 188 VAL A C 1
ATOM 1473 O O . VAL A 1 188 ? -10.802 5.114 18.178 1.00 93.94 188 VAL A O 1
ATOM 1476 N N . PHE A 1 189 ? -8.574 5.324 18.004 1.00 94.12 189 PHE A N 1
ATOM 1477 C CA . PHE A 1 189 ? -8.337 5.781 19.372 1.00 94.12 189 PHE A CA 1
ATOM 1478 C C . PHE A 1 189 ? -9.160 7.030 19.708 1.00 94.12 189 PHE A C 1
ATOM 1480 O O . PHE A 1 189 ? -9.845 7.061 20.732 1.00 94.12 189 PHE A O 1
ATOM 1487 N N . ALA A 1 190 ? -9.181 8.036 18.827 1.00 92.62 190 ALA A N 1
ATOM 1488 C CA . ALA A 1 190 ? -9.930 9.281 19.034 1.00 92.62 190 ALA A CA 1
ATOM 1489 C C . ALA A 1 190 ? -11.452 9.079 19.204 1.00 92.62 190 ALA A C 1
ATOM 1491 O O . ALA A 1 190 ? -12.143 9.950 19.748 1.00 92.62 190 ALA A O 1
ATOM 1492 N N . ARG A 1 191 ? -11.981 7.944 18.730 1.00 92.38 191 ARG A N 1
ATOM 1493 C CA . ARG A 1 191 ? -13.401 7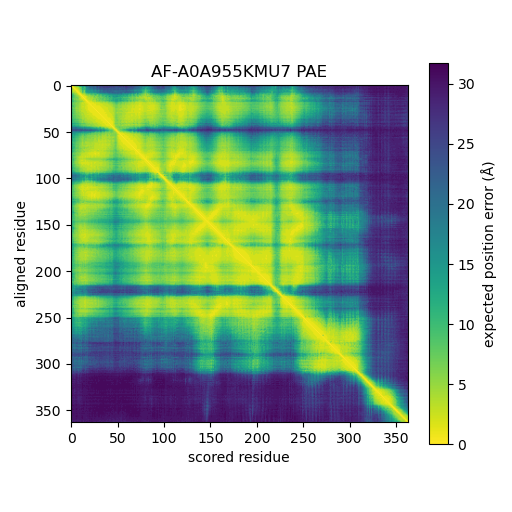.572 18.813 1.00 92.38 191 ARG A CA 1
ATOM 1494 C C . ARG A 1 191 ? -13.686 6.611 19.953 1.00 92.38 191 ARG A C 1
ATOM 1496 O O . ARG A 1 191 ? -14.636 6.827 20.703 1.00 92.38 191 ARG A O 1
ATOM 1503 N N . ALA A 1 192 ? -12.872 5.569 20.080 1.00 92.94 192 ALA A N 1
ATOM 1504 C CA . ALA A 1 192 ? -13.038 4.537 21.091 1.00 92.94 192 ALA A CA 1
ATOM 1505 C C . ALA A 1 192 ? -12.790 5.080 22.507 1.00 92.94 192 ALA A C 1
ATOM 1507 O O . ALA A 1 192 ? -13.560 4.769 23.408 1.00 92.94 192 ALA A O 1
ATOM 1508 N N . SER A 1 193 ? -11.811 5.975 22.693 1.00 92.00 193 SER A N 1
ATOM 1509 C CA . SER A 1 193 ? -11.486 6.577 24.004 1.00 92.00 193 SER A CA 1
ATOM 1510 C C . SER A 1 193 ? -12.631 7.370 24.652 1.00 92.00 193 SER A C 1
ATOM 1512 O O . SER A 1 193 ? -12.591 7.639 25.848 1.00 92.00 193 SER A O 1
ATOM 1514 N N . LYS A 1 194 ? -13.665 7.746 23.886 1.00 93.06 194 LYS A N 1
ATOM 1515 C CA . LYS A 1 194 ? -14.823 8.527 24.362 1.00 93.06 194 LYS A CA 1
ATOM 1516 C C . LYS A 1 194 ? -16.041 7.670 24.721 1.00 93.06 194 LYS A C 1
ATOM 1518 O O . LYS A 1 194 ? -17.062 8.221 25.123 1.00 93.06 194 LYS A O 1
ATOM 1523 N N . LYS A 1 195 ? -15.973 6.357 24.500 1.00 94.12 195 LYS A N 1
ATOM 1524 C CA . LYS A 1 195 ? -17.076 5.405 24.680 1.00 94.12 195 LYS A CA 1
ATOM 1525 C C . LYS A 1 195 ? -16.646 4.326 25.680 1.00 94.12 195 LYS A C 1
ATOM 1527 O O . LYS A 1 195 ? -15.457 4.066 25.821 1.00 94.12 195 LYS A O 1
ATOM 1532 N N . ASP A 1 196 ? -17.607 3.688 26.341 1.00 93.94 196 ASP A N 1
ATOM 1533 C CA . ASP A 1 196 ? -17.351 2.525 27.206 1.00 93.94 196 ASP A CA 1
ATOM 1534 C C . ASP A 1 196 ? -17.080 1.264 26.373 1.00 93.94 196 ASP A C 1
ATOM 1536 O O . ASP A 1 196 ? -17.514 1.175 25.215 1.00 93.94 196 ASP A O 1
ATOM 1540 N N . ALA A 1 197 ? -16.436 0.255 26.967 1.00 90.81 197 ALA A N 1
ATOM 1541 C CA . ALA A 1 197 ? -16.000 -0.955 26.269 1.00 90.81 197 ALA A CA 1
ATOM 1542 C C . ALA A 1 197 ? -17.130 -1.647 25.487 1.00 90.81 197 ALA A C 1
ATOM 1544 O O . ALA A 1 197 ? -16.979 -1.979 24.310 1.00 90.81 197 ALA A O 1
ATOM 1545 N N . ASP A 1 198 ? -18.292 -1.819 26.118 1.00 91.12 198 ASP A N 1
ATOM 1546 C CA . ASP A 1 198 ? -19.448 -2.497 25.516 1.00 91.12 198 ASP A CA 1
ATOM 1547 C C . ASP A 1 198 ? -20.009 -1.729 24.321 1.00 91.12 198 ASP A C 1
ATOM 1549 O O . ASP A 1 198 ? -20.427 -2.320 23.322 1.00 91.12 198 ASP A O 1
ATOM 1553 N N . THR A 1 199 ? -20.012 -0.400 24.423 1.00 93.56 199 THR A N 1
ATOM 1554 C CA . THR A 1 199 ? -20.504 0.481 23.366 1.00 93.56 199 THR A CA 1
ATOM 1555 C C . THR A 1 199 ? -19.572 0.416 22.166 1.00 93.56 199 THR A C 1
ATOM 1557 O O . THR A 1 199 ? -20.045 0.290 21.037 1.00 93.56 199 THR A O 1
ATOM 1560 N N . VAL A 1 200 ? -18.253 0.429 22.397 1.00 92.69 200 VAL A N 1
ATOM 1561 C CA . VAL A 1 200 ? -17.254 0.283 21.331 1.00 92.69 200 VAL A CA 1
ATOM 1562 C C . VAL A 1 200 ? -17.432 -1.054 20.613 1.00 92.69 200 VAL A C 1
ATOM 1564 O O . VAL A 1 200 ? -17.593 -1.058 19.392 1.00 92.69 200 VAL A O 1
ATOM 1567 N N . ILE A 1 201 ? -17.513 -2.161 21.360 1.00 92.94 201 ILE A N 1
ATOM 1568 C CA . ILE A 1 201 ? -17.697 -3.515 20.809 1.00 92.94 201 ILE A CA 1
ATOM 1569 C C . ILE A 1 201 ? -18.987 -3.617 19.976 1.00 92.94 201 ILE A C 1
ATOM 1571 O O . ILE A 1 201 ? -18.975 -4.177 18.882 1.00 92.94 201 ILE A O 1
ATOM 1575 N N . ARG A 1 202 ? -20.105 -3.039 20.433 1.00 93.38 202 ARG A N 1
ATOM 1576 C CA . ARG A 1 202 ? -21.372 -3.042 19.671 1.00 93.38 202 ARG A CA 1
ATOM 1577 C C . ARG A 1 202 ? -21.339 -2.118 18.450 1.00 93.38 202 ARG A C 1
ATOM 1579 O O . ARG A 1 202 ? -22.084 -2.332 17.496 1.00 93.38 202 ARG A O 1
ATOM 1586 N N . SER A 1 203 ? -20.472 -1.108 18.460 1.00 92.50 203 SER A N 1
ATOM 1587 C CA . SER A 1 203 ? -20.354 -0.103 17.400 1.00 92.50 203 SER A CA 1
ATOM 1588 C C . SER A 1 203 ? -19.396 -0.478 16.262 1.00 92.50 203 SER A C 1
ATOM 1590 O O . SER A 1 203 ? -19.152 0.356 15.397 1.00 92.50 203 SER A O 1
ATOM 1592 N N . VAL A 1 204 ? -18.887 -1.717 16.183 1.00 92.81 204 VAL A N 1
ATOM 1593 C CA . VAL A 1 204 ? -17.951 -2.151 15.115 1.00 92.81 204 VAL A CA 1
ATOM 1594 C C . VAL A 1 204 ? -18.464 -1.809 13.711 1.00 92.81 204 VAL A C 1
ATOM 1596 O O . VAL A 1 204 ? -17.712 -1.318 12.875 1.00 92.81 204 VAL A O 1
ATOM 1599 N N . LYS A 1 205 ? -19.763 -2.003 13.449 1.00 91.75 205 LYS A N 1
ATOM 1600 C CA . LYS A 1 205 ? -20.374 -1.668 12.152 1.00 91.75 205 LYS A CA 1
ATOM 1601 C C . LYS A 1 205 ? -20.354 -0.163 11.858 1.00 91.75 205 LYS A C 1
ATOM 1603 O O . LYS A 1 205 ? -20.142 0.233 10.715 1.00 91.75 205 LYS A O 1
ATOM 1608 N N . GLU A 1 206 ? -20.588 0.665 12.874 1.00 91.94 206 GLU A N 1
ATOM 1609 C CA . GLU A 1 206 ? -20.497 2.126 12.770 1.00 91.94 206 GLU A CA 1
ATOM 1610 C C . GLU A 1 206 ? -19.044 2.541 12.512 1.00 91.94 206 GLU A C 1
ATOM 1612 O O . GLU A 1 206 ? -18.779 3.271 11.562 1.00 91.94 206 GLU A O 1
ATOM 1617 N N . LEU A 1 207 ? -18.100 1.984 13.275 1.00 91.25 207 LEU A N 1
ATOM 1618 C CA . LEU A 1 207 ? -16.674 2.260 13.143 1.00 91.25 207 LEU A CA 1
ATOM 1619 C C . LEU A 1 207 ? -16.129 1.864 11.763 1.00 91.25 207 LEU A C 1
ATOM 1621 O O . LEU A 1 207 ? -15.407 2.643 11.152 1.00 91.25 207 LEU A O 1
ATOM 1625 N N . ASN A 1 208 ? -16.537 0.712 11.224 1.00 92.06 208 ASN A N 1
ATOM 1626 C CA . ASN A 1 208 ? -16.191 0.294 9.861 1.00 92.06 208 ASN A CA 1
ATOM 1627 C C . ASN A 1 208 ? -16.782 1.224 8.796 1.00 92.06 208 ASN A C 1
ATOM 1629 O O . ASN A 1 208 ? -16.114 1.531 7.813 1.00 92.06 208 ASN A O 1
ATOM 1633 N N . ARG A 1 209 ? -18.011 1.723 8.985 1.00 89.44 209 ARG A N 1
ATOM 1634 C CA . ARG A 1 209 ? -18.600 2.720 8.077 1.00 89.44 209 ARG A CA 1
ATOM 1635 C C . ARG A 1 209 ? -17.823 4.037 8.113 1.00 89.44 209 ARG A C 1
ATOM 1637 O O . ARG A 1 209 ? -17.664 4.679 7.080 1.00 89.44 209 ARG A O 1
ATOM 1644 N N . GLU A 1 210 ? -17.358 4.449 9.286 1.00 89.00 210 GLU A N 1
ATOM 1645 C CA . GLU A 1 210 ? -16.548 5.656 9.441 1.00 89.00 210 GLU A CA 1
ATOM 1646 C C . GLU A 1 210 ? -15.136 5.486 8.878 1.00 89.00 210 GLU A C 1
ATOM 1648 O O . GLU A 1 210 ? -14.651 6.398 8.218 1.00 89.00 210 GLU A O 1
ATOM 1653 N N . LEU A 1 211 ? -14.510 4.322 9.060 1.00 89.38 211 LEU A N 1
ATOM 1654 C CA . LEU A 1 211 ? -13.233 3.981 8.429 1.00 89.38 211 LEU A CA 1
ATOM 1655 C C . LEU A 1 211 ? -13.355 3.960 6.907 1.00 89.38 211 LEU A C 1
ATOM 1657 O O . LEU A 1 211 ? -12.550 4.590 6.235 1.00 89.38 211 LEU A O 1
ATOM 1661 N N . ALA A 1 212 ? -14.402 3.341 6.359 1.00 85.56 212 ALA A N 1
ATOM 1662 C CA . ALA A 1 212 ? -14.678 3.388 4.925 1.00 85.56 212 ALA A CA 1
ATOM 1663 C C . ALA A 1 212 ? -14.931 4.824 4.431 1.00 85.56 212 ALA A C 1
ATOM 1665 O O . ALA A 1 212 ? -14.586 5.166 3.305 1.00 85.56 212 ALA A O 1
ATOM 1666 N N . LYS A 1 213 ? -15.498 5.697 5.272 1.00 82.81 213 LYS A N 1
ATOM 1667 C CA . LYS A 1 213 ? -15.677 7.115 4.943 1.00 82.81 213 LYS A CA 1
ATOM 1668 C C . LYS A 1 213 ? -14.385 7.927 5.056 1.00 82.81 213 LYS A C 1
ATOM 1670 O O . LYS A 1 213 ? -14.288 8.944 4.388 1.00 82.81 213 LYS A O 1
ATOM 1675 N N . GLU A 1 214 ? -13.416 7.540 5.871 1.00 82.75 214 GLU A N 1
ATOM 1676 C CA . GLU A 1 214 ? -12.153 8.280 5.991 1.00 82.75 214 GLU A CA 1
ATOM 1677 C C . GLU A 1 214 ? -11.105 7.771 4.993 1.00 82.75 214 GLU A C 1
ATOM 1679 O O . GLU A 1 214 ? -10.484 8.562 4.288 1.00 82.75 214 GLU A O 1
ATOM 1684 N N . PHE A 1 215 ? -10.962 6.448 4.905 1.00 83.75 215 PHE A N 1
ATOM 1685 C CA . PHE A 1 215 ? -9.910 5.741 4.173 1.00 83.75 215 PHE A CA 1
ATOM 1686 C C . PHE A 1 215 ? -10.404 5.024 2.913 1.00 83.75 215 PHE A C 1
ATOM 1688 O O . PHE A 1 215 ? -9.589 4.564 2.127 1.00 83.75 215 PHE A O 1
ATOM 1695 N N . GLY A 1 216 ? -11.718 4.888 2.713 1.00 69.44 216 GLY A N 1
ATOM 1696 C CA . GLY A 1 216 ? -12.248 4.109 1.597 1.00 69.44 216 GLY A CA 1
ATOM 1697 C C . GLY A 1 216 ? -12.113 4.798 0.239 1.00 69.44 216 GLY A C 1
ATOM 1698 O O . GLY A 1 216 ? -12.210 6.023 0.100 1.00 69.44 216 GLY A O 1
ATOM 1699 N N . 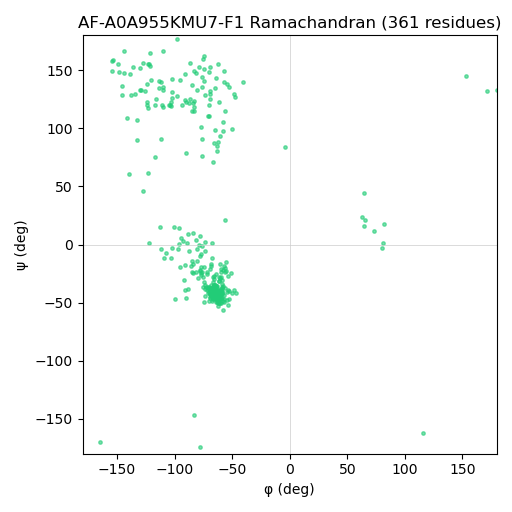LEU A 1 217 ? -11.999 3.954 -0.788 1.00 61.19 217 LEU A N 1
ATOM 1700 C CA . LEU A 1 217 ? -11.811 4.303 -2.201 1.00 61.19 217 LEU A CA 1
ATOM 1701 C C . LEU A 1 217 ? -12.853 5.285 -2.764 1.00 61.19 217 LEU A C 1
ATOM 1703 O O . LEU A 1 217 ? -12.562 6.038 -3.695 1.00 61.19 217 LEU A O 1
ATOM 1707 N N . GLN A 1 218 ? -14.068 5.313 -2.205 1.00 53.22 218 GLN A N 1
ATOM 1708 C CA . GLN A 1 218 ? -15.137 6.212 -2.658 1.00 53.22 218 GLN A CA 1
ATOM 1709 C C . GLN A 1 218 ? -14.760 7.695 -2.555 1.00 53.22 218 GLN A C 1
ATOM 1711 O O . GLN A 1 218 ? -15.220 8.495 -3.369 1.00 53.22 218 GLN A O 1
ATOM 1716 N N . ASN A 1 219 ? -13.885 8.084 -1.627 1.00 50.28 219 ASN A N 1
ATOM 1717 C CA . ASN A 1 219 ? -13.565 9.499 -1.468 1.00 50.28 219 ASN A CA 1
ATOM 1718 C C . ASN A 1 219 ? -12.560 10.034 -2.493 1.00 50.28 219 ASN A C 1
ATOM 1720 O O . ASN A 1 219 ? -12.621 11.216 -2.840 1.00 50.28 219 ASN A O 1
ATOM 1724 N N . VAL A 1 220 ? -11.666 9.177 -2.998 1.00 50.66 220 VAL A N 1
ATOM 1725 C CA . VAL A 1 220 ? -10.728 9.519 -4.084 1.00 50.66 220 VAL A CA 1
ATOM 1726 C C . VAL A 1 220 ? -11.503 9.781 -5.377 1.00 50.66 220 VAL A C 1
ATOM 1728 O O . VAL A 1 220 ? -11.174 10.677 -6.151 1.00 50.66 220 VAL A O 1
ATOM 1731 N N . VAL A 1 221 ? -12.595 9.039 -5.574 1.00 48.94 221 VAL A N 1
ATOM 1732 C CA . VAL A 1 221 ? -13.489 9.158 -6.727 1.00 48.94 221 VAL A CA 1
ATOM 1733 C C . VAL A 1 221 ? -14.307 10.450 -6.718 1.00 48.94 221 VAL A C 1
ATOM 1735 O O . VAL A 1 221 ? -14.459 11.079 -7.765 1.00 48.94 221 VAL A O 1
ATOM 1738 N N . ASP A 1 222 ? -14.809 10.851 -5.552 1.00 46.94 222 ASP A N 1
ATOM 1739 C CA . ASP A 1 222 ? -15.705 12.005 -5.414 1.00 46.94 222 ASP A CA 1
ATOM 1740 C C . ASP A 1 222 ? -14.969 13.323 -5.102 1.00 46.94 222 ASP A C 1
ATOM 1742 O O . ASP A 1 222 ? -15.613 14.351 -4.880 1.00 46.94 222 ASP A O 1
ATOM 1746 N N . GLY A 1 223 ? -13.629 13.313 -5.050 1.00 51.84 223 GLY A N 1
ATOM 1747 C CA . GLY A 1 223 ? -12.819 14.483 -4.682 1.00 51.84 223 GLY A CA 1
ATOM 1748 C C . GLY A 1 223 ? -13.021 14.939 -3.231 1.00 51.84 223 GLY A C 1
ATOM 1749 O O . GLY A 1 223 ? -12.761 16.093 -2.900 1.00 51.84 223 GLY A O 1
ATOM 1750 N N . LYS A 1 224 ? -13.523 14.043 -2.372 1.00 48.34 224 LYS A N 1
ATOM 1751 C CA . LYS A 1 224 ? -13.863 14.291 -0.960 1.00 48.34 224 LYS A CA 1
ATOM 1752 C C . LYS A 1 224 ? -12.961 13.526 0.005 1.00 48.34 224 LYS A C 1
ATOM 1754 O O . LYS A 1 224 ? -13.319 13.373 1.172 1.00 48.34 224 LYS A O 1
ATOM 1759 N N . ALA A 1 225 ? -11.834 13.002 -0.477 1.00 55.59 225 ALA A N 1
ATOM 1760 C CA . ALA A 1 225 ? -10.847 12.357 0.377 1.00 55.59 225 ALA A CA 1
ATOM 1761 C C . ALA A 1 225 ? -10.472 13.303 1.514 1.00 55.59 225 ALA A C 1
ATOM 1763 O O . ALA A 1 225 ? -10.287 14.504 1.307 1.00 55.59 225 ALA A O 1
ATOM 1764 N N . SER A 1 226 ? -10.402 12.748 2.722 1.00 60.97 226 SER A N 1
ATOM 1765 C CA . SER A 1 226 ? -9.769 13.422 3.843 1.00 60.97 226 SER A CA 1
ATOM 1766 C C . SER A 1 226 ? -8.411 13.947 3.381 1.00 60.97 226 SER A C 1
ATOM 1768 O O . SER A 1 226 ? -7.623 13.203 2.792 1.00 60.97 226 SER A O 1
ATOM 1770 N N . ASP A 1 227 ? -8.145 15.230 3.634 1.00 69.69 227 ASP A N 1
ATOM 1771 C CA . ASP A 1 227 ? -6.904 15.901 3.229 1.00 69.69 227 ASP A CA 1
ATOM 1772 C C . ASP A 1 227 ? -5.666 15.155 3.773 1.00 69.69 227 ASP A C 1
ATOM 1774 O O . ASP A 1 227 ? -4.584 15.230 3.203 1.00 69.69 227 ASP A O 1
ATOM 1778 N N . LEU A 1 228 ? -5.825 14.372 4.848 1.00 74.88 228 LEU A N 1
ATOM 1779 C CA . LEU A 1 228 ? -4.781 13.515 5.412 1.00 74.88 228 LEU A CA 1
ATOM 1780 C C . LEU A 1 228 ? -4.514 12.260 4.570 1.00 74.88 228 LEU A C 1
ATOM 1782 O O . LEU A 1 228 ? -3.357 11.991 4.250 1.00 74.88 228 LEU A O 1
ATOM 1786 N N . VAL A 1 229 ? -5.554 11.509 4.190 1.00 78.75 229 VAL A N 1
ATOM 1787 C CA . VAL A 1 229 ? -5.401 10.262 3.415 1.00 78.75 229 VAL A CA 1
ATOM 1788 C C . VAL A 1 229 ? -4.925 10.568 2.000 1.00 78.75 229 VAL A C 1
ATOM 1790 O O . VAL A 1 229 ? -3.974 9.949 1.539 1.00 78.75 229 VAL A O 1
ATOM 1793 N N . ALA A 1 230 ? -5.476 11.597 1.354 1.00 79.50 230 ALA A N 1
ATOM 1794 C CA . ALA A 1 230 ? -5.019 12.016 0.030 1.00 79.50 230 ALA A CA 1
ATOM 1795 C C . ALA A 1 230 ? -3.542 12.456 0.036 1.00 79.50 230 ALA A C 1
ATOM 1797 O O . ALA A 1 230 ? -2.783 12.128 -0.878 1.00 79.50 230 ALA A O 1
ATOM 1798 N N . LYS A 1 231 ? -3.100 13.168 1.085 1.00 83.56 231 LYS A N 1
ATOM 1799 C CA . LYS A 1 231 ? -1.681 13.514 1.263 1.00 83.56 231 LYS A CA 1
ATOM 1800 C C . LYS A 1 231 ? -0.820 12.279 1.478 1.00 83.56 231 LYS A C 1
ATOM 1802 O O . LYS A 1 231 ? 0.278 12.236 0.933 1.00 83.56 231 LYS A O 1
ATOM 1807 N N . PHE A 1 232 ? -1.295 11.303 2.250 1.00 87.25 232 PHE A N 1
ATOM 1808 C CA . PHE A 1 232 ? -0.599 10.038 2.470 1.00 87.25 232 PHE A CA 1
ATOM 1809 C C . PHE A 1 232 ? -0.438 9.251 1.160 1.00 87.25 232 PHE A C 1
ATOM 1811 O O . PHE A 1 232 ? 0.685 8.938 0.770 1.00 87.25 232 PHE A O 1
ATOM 1818 N N . GLU A 1 233 ? -1.535 9.021 0.439 1.00 87.00 233 GLU A N 1
ATOM 1819 C CA . GLU A 1 233 ? -1.568 8.348 -0.865 1.00 87.00 233 GLU A CA 1
ATOM 1820 C C . GLU A 1 233 ? -0.634 9.015 -1.878 1.00 87.00 233 GLU A C 1
ATOM 1822 O O . GLU A 1 233 ? 0.205 8.358 -2.494 1.00 87.00 233 GLU A O 1
ATOM 1827 N N . HIS A 1 234 ? -0.698 10.345 -1.994 1.00 85.69 234 HIS A N 1
ATOM 1828 C CA . HIS A 1 234 ? 0.174 11.099 -2.892 1.00 85.69 234 HIS A CA 1
ATOM 1829 C C . HIS A 1 234 ? 1.649 11.033 -2.469 1.00 85.69 234 HIS A C 1
ATOM 1831 O O . HIS A 1 234 ? 2.537 10.885 -3.311 1.00 85.69 234 HIS A O 1
ATOM 1837 N N . ARG A 1 235 ? 1.928 11.155 -1.166 1.00 85.75 235 ARG A N 1
ATOM 1838 C CA . ARG A 1 235 ? 3.284 11.114 -0.603 1.00 85.75 235 ARG A CA 1
ATOM 1839 C C . ARG A 1 235 ? 3.949 9.759 -0.811 1.00 85.75 235 ARG A C 1
ATOM 1841 O O . ARG A 1 235 ? 5.155 9.733 -1.024 1.00 85.75 235 ARG A O 1
ATOM 1848 N N . PHE A 1 236 ? 3.192 8.669 -0.743 1.00 89.38 236 PHE A N 1
ATOM 1849 C CA . PHE A 1 236 ? 3.715 7.312 -0.895 1.00 89.38 236 PHE A CA 1
ATOM 1850 C C . PHE A 1 236 ? 3.452 6.686 -2.264 1.00 89.38 236 PHE A C 1
ATOM 1852 O O . PHE A 1 236 ? 3.931 5.586 -2.519 1.00 89.38 236 PHE A O 1
ATOM 1859 N N . GLY A 1 237 ? 2.742 7.368 -3.163 1.00 88.38 237 GLY A N 1
ATOM 1860 C CA . GLY A 1 237 ? 2.495 6.865 -4.511 1.00 88.38 237 GLY A CA 1
ATOM 1861 C C . GLY A 1 237 ? 1.656 5.588 -4.520 1.00 88.38 237 GLY A C 1
ATOM 1862 O O . GLY A 1 237 ? 1.994 4.623 -5.204 1.00 88.38 237 GLY A O 1
ATOM 1863 N N . LEU A 1 238 ? 0.594 5.553 -3.717 1.00 90.56 238 LEU A N 1
ATOM 1864 C CA . LEU A 1 238 ? -0.267 4.386 -3.541 1.00 90.56 238 LEU A CA 1
ATOM 1865 C C . LEU A 1 238 ? -1.724 4.790 -3.364 1.00 90.56 238 LEU A C 1
ATOM 1867 O O . LEU A 1 238 ? -2.025 5.940 -3.067 1.00 90.56 238 LEU A O 1
ATOM 1871 N N . TYR A 1 239 ? -2.599 3.805 -3.477 1.00 87.06 239 TYR A N 1
ATOM 1872 C CA . TYR A 1 239 ? -3.996 3.870 -3.096 1.00 87.06 239 TYR A CA 1
ATOM 1873 C C . TYR A 1 239 ? -4.235 3.005 -1.864 1.00 87.06 239 TYR A C 1
ATOM 1875 O O . TYR A 1 239 ? -3.762 1.863 -1.791 1.00 87.06 239 TYR A O 1
ATOM 1883 N N . VAL A 1 240 ? -4.982 3.550 -0.911 1.00 87.94 240 VAL A N 1
ATOM 1884 C CA . VAL A 1 240 ? -5.512 2.805 0.227 1.00 87.94 240 VAL A CA 1
ATOM 1885 C C . VAL A 1 240 ? -6.852 2.210 -0.199 1.00 87.94 240 VAL A C 1
ATOM 1887 O O . VAL A 1 240 ? -7.758 2.902 -0.660 1.00 87.94 240 VAL A O 1
ATOM 1890 N N . GLY A 1 241 ? -6.938 0.888 -0.117 1.00 83.81 241 GLY A N 1
ATOM 1891 C CA . GLY A 1 241 ? -8.147 0.124 -0.375 1.00 83.81 241 GLY A CA 1
ATOM 1892 C C . GLY A 1 241 ? -9.057 0.084 0.850 1.00 83.81 241 GLY A C 1
ATOM 1893 O O . GLY A 1 241 ? -9.133 1.020 1.645 1.00 83.81 241 GLY A O 1
ATOM 1894 N N . ASP A 1 242 ? -9.754 -1.035 1.019 1.00 86.81 242 ASP A N 1
ATOM 1895 C CA . ASP A 1 242 ? -10.648 -1.205 2.158 1.00 86.81 242 ASP A CA 1
ATOM 1896 C C . ASP A 1 242 ? -9.865 -1.328 3.472 1.00 86.81 242 ASP A C 1
ATOM 1898 O O . ASP A 1 242 ? -8.924 -2.119 3.593 1.00 86.81 242 ASP A O 1
ATOM 1902 N N . VAL A 1 243 ? -10.300 -0.562 4.476 1.00 91.19 243 VAL A N 1
ATOM 1903 C CA . VAL A 1 243 ? -9.851 -0.671 5.867 1.00 91.19 243 VAL A CA 1
ATOM 1904 C C . VAL A 1 243 ? -10.999 -1.232 6.693 1.00 91.19 243 VAL A C 1
ATOM 1906 O O . VAL A 1 243 ? -12.067 -0.623 6.788 1.00 91.19 243 VAL A O 1
ATOM 1909 N N . THR A 1 244 ? -10.785 -2.395 7.300 1.00 92.94 244 THR A N 1
ATOM 1910 C CA . THR A 1 244 ? -11.833 -3.134 8.007 1.00 92.94 244 THR A CA 1
ATOM 1911 C C . THR A 1 244 ? -11.354 -3.627 9.359 1.00 92.94 244 THR A C 1
ATOM 1913 O O . THR A 1 244 ? -10.337 -4.307 9.458 1.00 92.94 244 THR A O 1
ATOM 1916 N N . ILE A 1 245 ? -12.132 -3.360 10.403 1.00 95.75 245 ILE A N 1
ATOM 1917 C CA . ILE A 1 245 ? -11.990 -3.997 11.711 1.00 95.75 245 ILE A CA 1
ATOM 1918 C C . ILE A 1 245 ? -12.742 -5.323 11.672 1.00 95.75 245 ILE A C 1
ATOM 1920 O O . ILE A 1 245 ? -13.952 -5.353 11.422 1.00 95.75 245 ILE A O 1
ATOM 1924 N N . SER A 1 246 ? -12.016 -6.409 11.927 1.00 95.00 246 SER A N 1
ATOM 1925 C CA . SER A 1 246 ? -12.544 -7.772 11.955 1.00 95.00 246 SER A CA 1
ATOM 1926 C C . SER A 1 246 ? -13.072 -8.139 13.338 1.00 95.00 246 SER A C 1
ATOM 1928 O O . SER A 1 246 ? -14.107 -8.794 13.451 1.00 95.00 246 SER A O 1
ATOM 1930 N N . SER A 1 247 ? -12.394 -7.702 14.404 1.00 94.44 247 SER A N 1
ATOM 1931 C CA . SER A 1 247 ? -12.835 -7.959 15.774 1.00 94.44 247 SER A CA 1
ATOM 1932 C C . SER A 1 247 ? -12.327 -6.919 16.766 1.00 94.44 247 SER A C 1
ATOM 1934 O O . SER A 1 247 ? -11.241 -6.363 16.623 1.00 94.44 247 SER A O 1
ATOM 1936 N N . ILE A 1 248 ? -13.130 -6.683 17.801 1.00 94.88 248 ILE A N 1
ATOM 1937 C CA . ILE A 1 248 ? -12.749 -5.912 18.982 1.00 94.88 248 ILE A CA 1
ATOM 1938 C C . ILE A 1 248 ? -12.981 -6.820 20.178 1.00 94.88 248 ILE A C 1
ATOM 1940 O O . ILE A 1 248 ? -14.103 -7.283 20.393 1.00 94.88 248 ILE A O 1
ATOM 1944 N N . ARG A 1 249 ? -11.923 -7.097 20.934 1.00 93.31 249 ARG A N 1
ATOM 1945 C CA . ARG A 1 249 ? -11.971 -7.963 22.115 1.00 93.31 249 ARG A CA 1
ATOM 1946 C C . ARG A 1 249 ? -11.502 -7.194 23.335 1.00 93.31 249 ARG A C 1
ATOM 1948 O O . ARG A 1 249 ? -10.740 -6.239 23.207 1.00 93.31 249 ARG A O 1
ATOM 1955 N N . ARG A 1 250 ? -11.961 -7.584 24.520 1.00 91.88 250 ARG A N 1
ATOM 1956 C CA . ARG A 1 250 ? -11.374 -7.075 25.768 1.00 91.88 250 ARG A CA 1
ATOM 1957 C C . ARG A 1 250 ? -10.020 -7.755 25.980 1.00 91.88 250 ARG A C 1
ATOM 1959 O O . ARG A 1 250 ? -9.746 -8.778 25.356 1.00 91.88 250 ARG A O 1
ATOM 1966 N N . SER A 1 251 ? -9.164 -7.192 26.827 1.00 86.69 251 SER A N 1
ATOM 1967 C CA . SER A 1 251 ? -8.016 -7.952 27.332 1.00 86.69 251 SER A CA 1
ATOM 1968 C C . SER A 1 251 ? -8.502 -9.234 28.019 1.00 86.69 251 SER A C 1
ATOM 1970 O O . SER A 1 251 ? -9.592 -9.240 28.597 1.00 86.69 251 SER A O 1
ATOM 1972 N N . GLU A 1 252 ? -7.706 -10.308 27.985 1.00 81.88 252 GLU A N 1
ATOM 1973 C CA . GLU A 1 252 ? -8.100 -11.586 28.602 1.00 81.88 252 GLU A CA 1
ATOM 1974 C C . GLU A 1 252 ? -8.498 -11.422 30.073 1.00 81.88 252 GLU A C 1
ATOM 1976 O O . GLU A 1 252 ? -9.462 -12.024 30.528 1.00 81.88 252 GLU A O 1
ATOM 1981 N N . GLU A 1 253 ? -7.789 -10.577 30.819 1.00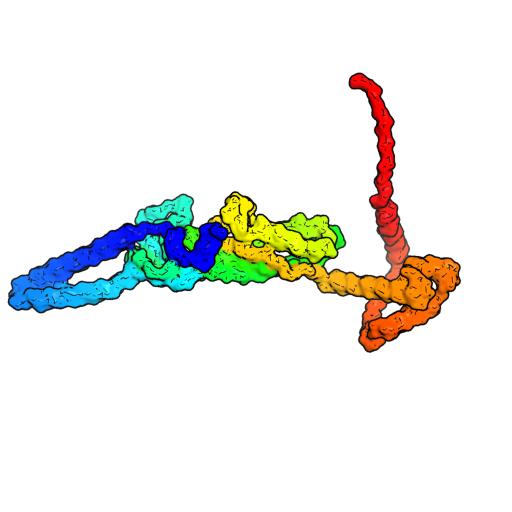 77.31 253 GLU A N 1
ATOM 1982 C CA . GLU A 1 253 ? -8.074 -10.305 32.231 1.00 77.31 253 GLU A CA 1
ATOM 1983 C C . GLU A 1 253 ? -9.439 -9.633 32.429 1.00 77.31 253 GLU A C 1
ATOM 1985 O O . GLU A 1 253 ? -10.214 -10.019 33.310 1.00 77.31 253 GLU A O 1
ATOM 1990 N N . ALA A 1 254 ? -9.761 -8.648 31.587 1.00 79.00 254 ALA A N 1
ATOM 1991 C CA . ALA A 1 254 ? -11.045 -7.961 31.630 1.00 79.00 254 ALA A CA 1
ATOM 1992 C C . ALA A 1 254 ? -12.184 -8.875 31.159 1.00 79.00 254 ALA A C 1
ATOM 1994 O O . ALA A 1 254 ? -13.278 -8.818 31.715 1.00 79.00 254 ALA A O 1
ATOM 1995 N N . GLU A 1 255 ? -11.934 -9.734 30.168 1.00 80.75 255 GLU A N 1
ATOM 1996 C CA . GLU A 1 255 ? -12.894 -10.732 29.695 1.00 80.75 255 GLU A CA 1
ATOM 1997 C C . GLU A 1 255 ? -13.174 -11.792 30.764 1.00 80.75 255 GLU A C 1
ATOM 1999 O O . GLU A 1 255 ? -14.335 -12.029 31.083 1.00 80.75 255 GLU A O 1
ATOM 2004 N N . ARG A 1 256 ? -12.136 -12.340 31.410 1.00 78.25 256 ARG A N 1
ATOM 2005 C CA . ARG A 1 256 ? -12.283 -13.264 32.546 1.00 78.25 256 ARG A CA 1
ATOM 2006 C C . ARG A 1 256 ? -13.071 -12.626 33.685 1.00 78.25 256 ARG A C 1
ATOM 2008 O O . ARG A 1 256 ? -14.035 -13.216 34.152 1.00 78.25 256 ARG A O 1
ATOM 2015 N N . THR A 1 257 ? -12.722 -11.403 34.085 1.00 80.31 257 THR A N 1
ATOM 2016 C CA . THR A 1 257 ? -13.422 -10.690 35.168 1.00 80.31 257 THR A CA 1
ATOM 2017 C C . THR A 1 257 ? -14.891 -10.448 34.829 1.00 80.31 257 THR A C 1
ATOM 2019 O O . THR A 1 257 ? -15.762 -10.644 35.673 1.00 80.31 257 THR A O 1
ATOM 2022 N N . ARG A 1 258 ? -15.184 -10.041 33.587 1.00 80.69 258 ARG A N 1
ATOM 2023 C CA . ARG A 1 258 ? -16.554 -9.829 33.110 1.00 80.69 258 ARG A CA 1
ATOM 2024 C C . ARG A 1 258 ? -17.346 -11.132 33.119 1.00 80.69 258 ARG A C 1
ATOM 2026 O O . ARG A 1 258 ? -18.432 -11.152 33.679 1.00 80.69 258 ARG A O 1
ATOM 2033 N N . ASN A 1 259 ? -16.773 -12.205 32.578 1.00 81.38 259 ASN A N 1
ATOM 2034 C CA . ASN A 1 259 ? -17.408 -13.518 32.540 1.00 81.38 259 ASN A CA 1
ATOM 2035 C C . ASN A 1 259 ? -17.681 -14.032 33.959 1.00 81.38 259 ASN A C 1
ATOM 2037 O O . ASN A 1 259 ? -18.790 -14.474 34.229 1.00 81.38 259 ASN A O 1
ATOM 2041 N N . SER A 1 260 ? -16.734 -13.880 34.892 1.00 78.38 260 SER A N 1
ATOM 2042 C CA . SER A 1 260 ? -16.943 -14.238 36.301 1.00 78.38 260 SER A CA 1
ATOM 2043 C C . SER A 1 260 ? -18.016 -13.383 36.986 1.00 78.38 260 SER A C 1
ATOM 2045 O O . SER A 1 260 ? -18.764 -13.894 37.814 1.00 78.38 260 SER A O 1
ATOM 2047 N N . LEU A 1 261 ? -18.117 -12.088 36.666 1.00 82.44 261 LEU A N 1
ATOM 2048 C CA . LEU A 1 261 ? -19.172 -11.219 37.202 1.00 82.44 261 LEU A CA 1
ATOM 2049 C C . LEU A 1 261 ? -20.549 -11.552 36.621 1.00 82.44 261 LEU A C 1
ATOM 2051 O O . LEU A 1 261 ? -21.530 -11.571 37.364 1.00 82.44 261 LEU A O 1
ATOM 2055 N N . ASP A 1 262 ? -20.622 -11.811 35.317 1.00 82.19 262 ASP A N 1
ATOM 2056 C CA . ASP A 1 262 ? -21.853 -12.192 34.627 1.00 82.19 262 ASP A CA 1
ATOM 2057 C C . ASP A 1 262 ? -22.333 -13.568 35.114 1.00 82.19 262 ASP A C 1
ATOM 2059 O O . ASP A 1 262 ? -23.518 -13.741 35.394 1.00 82.19 262 ASP A O 1
ATOM 2063 N N . GLU A 1 263 ? -21.412 -14.508 35.338 1.00 80.50 263 GLU A N 1
ATOM 2064 C CA . GLU A 1 263 ? -21.696 -15.800 35.961 1.00 80.50 263 GLU A CA 1
ATOM 2065 C C . GLU A 1 263 ? -22.168 -15.639 37.411 1.00 80.50 263 GLU A C 1
ATOM 2067 O O . GLU A 1 263 ? -23.224 -16.155 37.774 1.00 80.50 263 GLU A O 1
ATOM 2072 N N . ALA A 1 264 ? -21.460 -14.866 38.242 1.00 80.38 264 ALA A N 1
ATOM 2073 C CA . ALA A 1 264 ? -21.875 -14.612 39.623 1.00 80.38 264 ALA A CA 1
ATOM 2074 C C . ALA A 1 264 ? -23.265 -13.958 39.696 1.00 80.38 264 ALA A C 1
ATOM 2076 O O . ALA A 1 264 ? -24.068 -14.278 40.577 1.00 80.38 264 ALA A O 1
ATOM 2077 N N . ARG A 1 265 ? -23.575 -13.060 38.755 1.00 84.00 265 ARG A N 1
ATOM 2078 C CA . ARG A 1 265 ? -24.893 -12.438 38.637 1.00 84.00 265 ARG A CA 1
ATOM 2079 C C . ARG A 1 265 ? -25.957 -13.443 38.206 1.00 84.00 265 ARG A C 1
ATOM 2081 O O . ARG A 1 265 ? -27.024 -13.457 38.814 1.00 84.00 265 ARG A O 1
ATOM 2088 N N . ALA A 1 266 ? -25.666 -14.291 37.223 1.00 83.00 266 ALA A N 1
ATOM 2089 C CA . ALA A 1 266 ? -26.568 -15.352 36.787 1.00 83.00 266 ALA A CA 1
ATOM 2090 C C . ALA A 1 266 ? -26.855 -16.345 37.922 1.00 83.00 266 ALA A C 1
ATOM 2092 O O . ALA A 1 266 ? -28.006 -16.715 38.133 1.00 83.00 266 ALA A O 1
ATOM 2093 N N . ILE A 1 267 ? -25.842 -16.705 38.717 1.00 85.38 267 ILE A N 1
ATOM 2094 C CA . ILE A 1 267 ? -26.005 -17.538 39.915 1.00 85.38 267 ILE A CA 1
ATOM 2095 C C . ILE A 1 267 ? -26.890 -16.832 40.946 1.00 85.38 267 ILE A C 1
ATOM 2097 O O . ILE A 1 267 ? -27.795 -17.453 41.503 1.00 85.38 267 ILE A O 1
ATOM 2101 N N . ALA A 1 268 ? -26.673 -15.541 41.203 1.00 81.56 268 ALA A N 1
ATOM 2102 C CA . ALA A 1 268 ? -27.477 -14.783 42.161 1.00 81.56 268 ALA A CA 1
ATOM 2103 C C . ALA A 1 268 ? -28.944 -14.632 41.716 1.00 81.56 268 ALA A C 1
ATOM 2105 O O . ALA A 1 268 ? -29.852 -14.771 42.534 1.00 81.56 268 ALA A O 1
ATOM 2106 N N . GLU A 1 269 ? -29.186 -14.358 40.433 1.00 84.69 269 GLU A N 1
ATOM 2107 C CA . GLU A 1 269 ? -30.531 -14.268 39.853 1.00 84.69 269 GLU A CA 1
ATOM 2108 C C . GLU A 1 269 ? -31.216 -15.644 39.822 1.00 84.69 269 GLU A C 1
ATOM 2110 O O . GLU A 1 269 ? -32.357 -15.768 40.260 1.00 84.69 269 GLU A O 1
ATOM 2115 N N . GLY A 1 270 ? -30.500 -16.697 39.425 1.00 83.44 270 GLY A N 1
ATOM 2116 C CA . GLY A 1 270 ? -30.985 -18.077 39.457 1.00 83.44 270 GLY A CA 1
ATOM 2117 C C . GLY A 1 270 ? -31.344 -18.556 40.864 1.00 83.44 270 GLY A C 1
ATOM 2118 O O . GLY A 1 270 ? -32.406 -19.140 41.074 1.00 83.44 270 GLY A O 1
ATOM 2119 N N . THR A 1 271 ? -30.512 -18.231 41.856 1.00 85.25 271 THR A N 1
ATOM 2120 C CA . THR A 1 271 ? -30.780 -18.530 43.274 1.00 85.25 271 THR A CA 1
ATOM 2121 C C . THR A 1 271 ? -32.037 -17.809 43.765 1.00 85.25 271 THR A C 1
ATOM 2123 O O . THR A 1 271 ? -32.854 -18.405 44.466 1.00 85.25 271 THR A O 1
ATOM 2126 N N . ALA A 1 272 ? -32.231 -16.547 43.370 1.00 83.81 272 ALA A N 1
ATOM 2127 C CA . ALA A 1 272 ? -33.424 -15.784 43.727 1.00 83.81 272 ALA A CA 1
ATOM 2128 C C . ALA A 1 272 ? -34.699 -16.405 43.135 1.00 83.81 272 ALA A C 1
ATOM 2130 O O . ALA A 1 272 ? -35.679 -16.578 43.861 1.00 83.81 272 ALA A O 1
ATOM 2131 N N . ILE A 1 273 ? -34.654 -16.826 41.866 1.00 87.00 273 ILE A N 1
ATOM 2132 C CA . ILE A 1 273 ? -35.763 -17.517 41.193 1.00 87.00 273 ILE A CA 1
ATOM 2133 C C . ILE A 1 273 ? -36.100 -18.834 41.905 1.00 87.00 273 ILE A C 1
ATOM 2135 O O . ILE A 1 273 ? -37.271 -19.110 42.161 1.00 87.00 273 ILE A O 1
ATOM 2139 N N . MET A 1 274 ? -35.093 -19.624 42.297 1.00 86.38 274 MET A N 1
ATOM 2140 C CA . MET A 1 274 ? -35.294 -20.887 43.029 1.00 86.38 274 MET A CA 1
ATOM 2141 C C . MET A 1 274 ? -35.920 -20.696 44.416 1.00 86.38 274 MET A C 1
ATOM 2143 O O . MET A 1 274 ? -36.566 -21.606 44.936 1.00 86.38 274 MET A O 1
ATOM 2147 N N . LEU A 1 275 ? -35.741 -19.517 45.012 1.00 85.25 275 LEU A N 1
ATOM 2148 C CA . LEU A 1 275 ? -36.372 -19.117 46.268 1.00 85.25 275 LEU A CA 1
ATOM 2149 C C . LEU A 1 275 ? -37.736 -18.433 46.071 1.00 85.25 275 LEU A C 1
ATOM 2151 O O . LEU A 1 275 ? -38.363 -18.049 47.055 1.00 85.25 275 LEU A O 1
ATOM 2155 N N . GLY A 1 276 ? -38.205 -18.293 44.827 1.00 87.19 276 GLY A N 1
ATOM 2156 C CA . GLY A 1 276 ? -39.495 -17.686 44.497 1.00 87.19 276 GLY A CA 1
ATOM 2157 C C . GLY A 1 276 ? -39.494 -16.156 44.465 1.00 87.19 276 GLY A C 1
ATOM 2158 O O . GLY A 1 276 ? -40.562 -15.553 44.530 1.00 87.19 276 GLY A O 1
ATOM 2159 N N . PHE A 1 277 ? -38.326 -15.514 44.372 1.00 88.06 277 PHE A N 1
ATOM 2160 C CA . PHE A 1 277 ? -38.211 -14.061 44.242 1.00 88.06 277 PHE A CA 1
ATOM 2161 C C . PHE A 1 277 ? -38.070 -13.646 42.776 1.00 88.06 277 PHE A C 1
ATOM 2163 O O . PHE A 1 277 ? -37.346 -14.271 42.005 1.00 88.06 277 PHE A O 1
ATOM 2170 N N . GLU A 1 278 ? -38.706 -12.532 42.407 1.00 82.50 278 GLU A N 1
ATOM 2171 C CA . GLU A 1 278 ? -38.632 -11.973 41.047 1.00 82.50 278 GLU A CA 1
ATOM 2172 C C . GLU A 1 278 ? -37.245 -11.408 40.698 1.00 82.50 278 GLU A C 1
ATOM 2174 O O . GLU A 1 278 ? -36.914 -11.242 39.526 1.00 82.50 278 GLU A O 1
ATOM 2179 N N . SER A 1 279 ? -36.423 -11.084 41.701 1.00 84.81 279 SER A N 1
ATOM 2180 C CA . SER A 1 279 ? -35.073 -10.561 41.488 1.00 84.81 279 SER A CA 1
ATOM 2181 C C . SER A 1 279 ? -34.128 -10.868 42.648 1.00 84.81 279 SER A C 1
ATOM 2183 O O . SER A 1 279 ? -34.540 -11.054 43.797 1.00 84.81 279 SER A O 1
ATOM 2185 N N . SER A 1 280 ? -32.825 -10.833 42.358 1.00 82.44 280 SER A N 1
ATOM 2186 C CA . SER A 1 280 ? -31.769 -10.951 43.369 1.00 82.44 280 SER A CA 1
ATOM 2187 C C . SER A 1 280 ? -31.798 -9.822 44.407 1.00 82.44 280 SER A C 1
ATOM 2189 O O . SER A 1 280 ? -31.420 -10.045 45.555 1.00 82.44 280 SER A O 1
ATOM 2191 N N . GLN A 1 281 ? -32.300 -8.633 44.053 1.00 83.44 281 GLN A N 1
ATOM 2192 C CA . GLN A 1 281 ? -32.491 -7.524 44.996 1.00 83.44 281 GLN A CA 1
ATOM 2193 C C . GLN A 1 281 ? -33.609 -7.818 46.001 1.00 83.44 281 GLN A C 1
ATOM 2195 O O . GLN A 1 281 ? -33.391 -7.665 47.201 1.00 83.44 281 GLN A O 1
ATOM 2200 N N . ALA A 1 282 ? -34.756 -8.325 45.537 1.00 80.62 282 ALA A N 1
ATOM 2201 C CA . ALA A 1 282 ? -35.861 -8.715 46.415 1.00 80.62 282 ALA A CA 1
ATOM 2202 C C . ALA A 1 282 ? -35.442 -9.827 47.396 1.00 80.62 282 ALA A C 1
ATOM 2204 O O . ALA A 1 282 ? -35.752 -9.766 48.586 1.00 80.62 282 ALA A O 1
ATOM 2205 N N . MET A 1 283 ? -34.649 -10.797 46.923 1.00 87.25 283 MET A N 1
ATOM 2206 C CA . MET A 1 283 ? -34.049 -11.826 47.779 1.00 87.25 283 MET A CA 1
ATOM 2207 C C . MET A 1 283 ? -33.112 -11.218 48.840 1.00 87.25 283 MET A C 1
ATOM 2209 O O . MET A 1 283 ? -33.167 -11.606 50.005 1.00 87.25 283 MET A O 1
ATOM 2213 N N . GLN A 1 284 ? -32.259 -10.253 48.473 1.00 83.44 284 GLN A N 1
ATOM 2214 C CA . GLN A 1 284 ? -31.360 -9.588 49.427 1.00 83.44 284 GLN A CA 1
ATOM 2215 C C . GLN A 1 284 ? -32.114 -8.772 50.486 1.00 83.44 284 GLN A C 1
ATOM 2217 O O . GLN A 1 284 ? -31.680 -8.719 51.638 1.00 83.44 284 GLN A O 1
ATOM 2222 N N . GLU A 1 285 ? -33.224 -8.133 50.124 1.00 83.94 285 GLU A N 1
ATOM 2223 C CA . GLU A 1 285 ? -34.073 -7.398 51.067 1.00 83.94 285 GLU A CA 1
ATOM 2224 C C . GLU A 1 285 ? -34.763 -8.341 52.056 1.00 83.94 285 GLU A C 1
ATOM 2226 O O . GLU A 1 285 ? -34.718 -8.102 53.264 1.00 83.94 285 GLU A O 1
ATOM 2231 N N . ALA A 1 286 ? -35.298 -9.464 51.575 1.00 77.75 286 ALA A N 1
ATOM 2232 C CA . ALA A 1 286 ? -35.888 -10.500 52.419 1.00 77.75 286 ALA A CA 1
ATOM 2233 C C . ALA A 1 286 ? -34.848 -11.197 53.322 1.00 77.75 286 ALA A C 1
ATOM 2235 O O . ALA A 1 286 ? -35.129 -11.501 54.482 1.00 77.75 286 ALA A O 1
ATOM 2236 N N . ALA A 1 287 ? -33.610 -11.379 52.851 1.00 82.44 287 ALA A N 1
ATOM 2237 C CA . ALA A 1 287 ? -32.510 -11.865 53.685 1.00 82.44 287 ALA A CA 1
ATOM 2238 C C . ALA A 1 287 ? -32.159 -10.870 54.810 1.00 82.44 287 ALA A C 1
ATOM 2240 O O . ALA A 1 287 ? -31.980 -11.269 55.959 1.00 82.44 287 ALA A O 1
ATOM 2241 N N . LYS A 1 288 ? -32.123 -9.561 54.514 1.00 83.62 288 LYS A N 1
ATOM 2242 C CA . LYS A 1 288 ? -31.890 -8.507 55.523 1.00 83.62 288 LYS A CA 1
ATOM 2243 C C . LYS A 1 288 ? -33.029 -8.389 56.535 1.00 83.62 288 LYS A C 1
ATOM 2245 O O . LYS A 1 288 ? -32.774 -8.069 57.691 1.00 83.62 288 LYS A O 1
ATOM 2250 N N . ALA A 1 289 ? -34.261 -8.660 56.113 1.00 82.56 289 ALA A N 1
ATOM 2251 C CA . ALA A 1 289 ? -35.431 -8.713 56.984 1.00 82.56 289 ALA A CA 1
ATOM 2252 C C . ALA A 1 289 ? -35.502 -9.999 57.835 1.00 82.56 289 ALA A C 1
ATOM 2254 O O . ALA A 1 289 ? -36.436 -10.160 58.618 1.00 82.56 289 ALA A O 1
ATOM 2255 N N . GLY A 1 290 ? -34.540 -10.921 57.690 1.00 80.94 290 GLY A N 1
ATOM 2256 C CA . GLY A 1 290 ? -34.499 -12.191 58.421 1.00 80.94 290 GLY A CA 1
ATOM 2257 C C . GLY A 1 290 ? -35.537 -13.214 57.954 1.00 80.94 290 GLY A C 1
ATOM 2258 O O . GLY A 1 290 ? -35.750 -14.218 58.625 1.00 80.94 290 GLY A O 1
ATOM 2259 N N . THR A 1 291 ? -36.193 -12.974 56.815 1.00 80.69 291 THR A N 1
ATOM 2260 C CA . THR A 1 291 ? -37.251 -13.840 56.270 1.00 80.69 291 THR A CA 1
ATOM 2261 C C . THR A 1 291 ? -36.687 -15.097 55.605 1.00 80.69 291 THR A C 1
ATOM 2263 O O . THR A 1 291 ? -37.399 -16.083 55.433 1.00 80.69 291 THR A O 1
ATOM 2266 N N . ILE A 1 292 ? -35.402 -15.075 55.242 1.00 81.50 292 ILE A N 1
ATOM 2267 C CA . ILE A 1 292 ? -34.682 -16.180 54.609 1.00 81.50 292 ILE A CA 1
ATOM 2268 C C . ILE A 1 292 ? -33.386 -16.415 55.386 1.00 81.50 292 ILE A C 1
ATOM 2270 O O . ILE A 1 292 ? -32.659 -15.467 55.685 1.00 81.50 292 ILE A O 1
ATOM 2274 N N . THR A 1 293 ? -33.077 -17.671 55.705 1.00 83.12 293 THR A N 1
ATOM 2275 C CA . THR A 1 293 ? -31.819 -18.044 56.365 1.00 83.12 293 THR A CA 1
ATOM 2276 C C . THR A 1 293 ? -30.704 -18.266 55.340 1.00 83.12 293 THR A C 1
ATOM 2278 O O . THR A 1 293 ? -30.963 -18.602 54.183 1.00 83.12 293 THR A O 1
ATOM 2281 N N . ALA A 1 294 ? -29.446 -18.123 55.772 1.00 81.50 294 ALA A N 1
ATOM 2282 C CA . ALA A 1 294 ? -28.280 -18.408 54.931 1.00 81.50 294 ALA A CA 1
ATOM 2283 C C . ALA A 1 294 ? -28.297 -19.848 54.380 1.00 81.50 294 ALA A C 1
ATOM 2285 O O . ALA A 1 294 ? -27.994 -20.063 53.212 1.00 81.50 294 ALA A O 1
ATOM 2286 N N . GLU A 1 295 ? -28.759 -20.813 55.182 1.00 85.00 295 GLU A N 1
ATOM 2287 C CA . GLU A 1 295 ? -28.870 -22.217 54.773 1.00 85.00 295 GLU A CA 1
ATOM 2288 C C . GLU A 1 295 ? -29.862 -22.422 53.613 1.00 85.00 295 GLU A C 1
ATOM 2290 O O . GLU A 1 295 ? -29.612 -23.221 52.710 1.00 85.00 295 GLU A O 1
ATOM 2295 N N . SER A 1 296 ? -30.975 -21.681 53.597 1.00 78.00 296 SER A N 1
ATOM 2296 C CA . SER A 1 296 ? -31.948 -21.717 52.497 1.00 78.00 296 SER A CA 1
ATOM 2297 C C . SER A 1 296 ? -31.362 -21.154 51.205 1.00 78.00 296 SER A C 1
ATOM 2299 O O . SER A 1 296 ? -31.626 -21.688 50.129 1.00 78.00 296 SER A O 1
ATOM 2301 N N . ILE A 1 297 ? -30.547 -20.099 51.314 1.00 82.50 297 ILE A N 1
ATOM 2302 C CA . ILE A 1 297 ? -29.849 -19.484 50.180 1.00 82.50 297 ILE A CA 1
ATOM 2303 C C . ILE A 1 297 ? -28.809 -20.449 49.613 1.00 82.50 297 ILE A C 1
ATOM 2305 O O . ILE A 1 297 ? -28.784 -20.661 48.403 1.00 82.50 297 ILE A O 1
ATOM 2309 N N . ASP A 1 298 ? -28.004 -21.081 50.468 1.00 84.50 298 ASP A N 1
ATOM 2310 C CA . ASP A 1 298 ? -27.002 -22.055 50.033 1.00 84.50 298 ASP A CA 1
ATOM 2311 C C . ASP A 1 298 ? -27.657 -23.281 49.375 1.00 84.50 298 ASP A C 1
ATOM 2313 O O . ASP A 1 298 ? -27.280 -23.647 48.266 1.00 84.50 298 ASP A O 1
ATOM 2317 N N . LYS A 1 299 ? -28.723 -23.846 49.965 1.00 83.44 299 LYS A N 1
ATOM 2318 C CA . LYS A 1 299 ? -29.476 -24.961 49.354 1.00 83.44 299 LYS A CA 1
ATOM 2319 C C . LYS A 1 299 ? -30.094 -24.596 48.004 1.00 83.44 299 LYS A C 1
ATOM 2321 O O . LYS A 1 299 ? -30.121 -25.431 47.101 1.00 83.44 299 LYS A O 1
ATOM 2326 N N . ALA A 1 300 ? -30.629 -23.385 47.860 1.00 82.25 300 ALA A N 1
ATOM 2327 C CA . ALA A 1 300 ? -31.193 -22.925 46.594 1.00 82.25 300 ALA A CA 1
ATOM 2328 C C . ALA A 1 300 ? -30.109 -22.683 45.537 1.00 82.25 300 ALA A C 1
ATOM 2330 O O . ALA A 1 300 ? -30.307 -23.049 44.379 1.00 82.25 300 ALA A O 1
ATOM 2331 N N . ARG A 1 301 ? -28.955 -22.139 45.942 1.00 84.12 301 ARG A N 1
ATOM 2332 C CA . ARG A 1 301 ? -27.787 -21.967 45.074 1.00 84.12 301 ARG A CA 1
ATOM 2333 C C . ARG A 1 301 ? -27.256 -23.313 44.596 1.00 84.12 301 ARG A C 1
ATOM 2335 O O . ARG A 1 301 ? -27.054 -23.481 43.402 1.00 84.12 301 ARG A O 1
ATOM 2342 N N . ASP A 1 302 ? -27.083 -24.279 45.492 1.00 82.19 302 ASP A N 1
ATOM 2343 C CA . ASP A 1 302 ? -26.555 -25.603 45.148 1.00 82.19 302 ASP A CA 1
ATOM 2344 C C . ASP A 1 302 ? -27.509 -26.358 44.209 1.00 82.19 302 ASP A C 1
ATOM 2346 O O . ASP A 1 302 ? -27.069 -26.992 43.254 1.00 82.19 302 ASP A O 1
ATOM 2350 N N . ARG A 1 303 ? -28.829 -26.223 44.409 1.00 80.06 303 ARG A N 1
ATOM 2351 C CA . ARG A 1 303 ? -29.838 -26.731 43.461 1.00 80.06 303 ARG A CA 1
ATOM 2352 C C . ARG A 1 303 ? -29.784 -26.024 42.111 1.00 80.06 303 ARG A C 1
ATOM 2354 O O . ARG A 1 303 ? -29.981 -26.665 41.088 1.00 80.06 303 ARG A O 1
ATOM 2361 N N . PHE A 1 304 ? -29.560 -24.713 42.094 1.00 82.62 304 PHE A N 1
ATOM 2362 C CA . PHE A 1 304 ? -29.415 -23.983 40.839 1.00 82.62 304 PHE A CA 1
ATOM 2363 C C . PHE A 1 304 ? -28.161 -24.436 40.083 1.00 82.62 304 PHE A C 1
ATOM 2365 O O . PHE A 1 304 ? -28.248 -24.731 38.898 1.00 82.62 304 PHE A O 1
ATOM 2372 N N . LEU A 1 305 ? -27.026 -24.557 40.776 1.00 81.25 305 LEU A N 1
ATOM 2373 C CA . LEU A 1 305 ? -25.754 -25.001 40.202 1.00 81.25 305 LEU A CA 1
ATOM 2374 C C . LEU A 1 305 ? -25.798 -26.452 39.705 1.00 81.25 305 LEU A C 1
ATOM 2376 O O . LEU A 1 305 ? -25.172 -26.768 38.695 1.00 81.25 305 LEU A O 1
ATOM 2380 N N . SER A 1 306 ? -26.540 -27.331 40.386 1.00 79.00 306 SER A N 1
ATOM 2381 C CA . SER A 1 306 ? -26.743 -28.706 39.920 1.00 79.00 306 SER A CA 1
ATOM 2382 C C . SER A 1 306 ? -27.643 -28.775 38.687 1.00 79.00 306 SER A C 1
ATOM 2384 O O . SER A 1 306 ? -27.367 -29.547 37.775 1.00 79.00 306 SER A O 1
ATOM 2386 N N . VAL A 1 307 ? -28.681 -27.937 38.612 1.00 78.88 307 VAL A N 1
ATOM 2387 C CA . VAL A 1 307 ? -29.583 -27.866 37.451 1.00 78.88 307 VAL A CA 1
ATOM 2388 C C . VAL A 1 307 ? -28.933 -27.158 36.258 1.00 78.88 307 VAL A C 1
ATOM 2390 O O . VAL A 1 307 ? -29.217 -27.516 35.117 1.00 78.88 307 VAL A O 1
ATOM 2393 N N . SER A 1 308 ? -28.052 -26.179 36.486 1.00 73.75 308 SER A N 1
ATOM 2394 C CA . SER A 1 308 ? -27.344 -25.468 35.415 1.00 73.75 308 SER A CA 1
ATOM 2395 C C . SER A 1 308 ? -26.173 -26.254 34.820 1.00 73.75 308 SER A C 1
ATOM 2397 O O . SER A 1 308 ? -25.628 -25.830 33.806 1.00 73.75 308 SER A O 1
ATOM 2399 N N . GLY A 1 309 ? -25.781 -27.381 35.429 1.00 62.97 309 GLY A N 1
ATOM 2400 C CA . GLY A 1 309 ? -24.640 -28.196 35.000 1.00 62.97 309 GLY A CA 1
ATOM 2401 C C . GLY A 1 309 ? -23.271 -27.674 35.460 1.00 62.97 309 GLY A C 1
ATOM 2402 O O . GLY A 1 309 ? -22.272 -28.363 35.278 1.00 62.97 309 GLY A O 1
ATOM 2403 N N . ASN A 1 310 ? -23.203 -26.517 36.135 1.00 60.16 310 ASN A N 1
ATOM 2404 C CA . ASN A 1 310 ? -21.937 -25.928 36.609 1.00 60.16 310 ASN A CA 1
ATOM 2405 C C . ASN A 1 310 ? -21.327 -26.670 37.817 1.00 60.16 310 ASN A C 1
ATOM 2407 O O . ASN A 1 310 ? -20.235 -26.326 38.263 1.00 60.16 310 ASN A O 1
ATOM 2411 N N . MET A 1 311 ? -22.019 -27.664 38.384 1.00 52.81 311 MET A N 1
ATOM 2412 C CA . MET A 1 311 ? -21.502 -28.479 39.492 1.00 52.81 311 MET A CA 1
ATOM 2413 C C . MET A 1 311 ? -20.565 -29.619 39.053 1.00 52.81 311 MET A C 1
ATOM 2415 O O . MET A 1 311 ? -19.765 -30.064 39.873 1.00 52.81 311 MET A O 1
ATOM 2419 N N . GLU A 1 312 ? -20.656 -30.104 37.809 1.00 48.50 312 GLU A N 1
ATOM 2420 C CA . GLU A 1 312 ? -19.926 -31.307 37.360 1.00 48.50 312 GLU A CA 1
ATOM 2421 C C . GLU A 1 312 ? -18.557 -30.995 36.732 1.00 48.50 312 GLU A C 1
ATOM 2423 O O . GLU A 1 312 ? -17.609 -31.765 36.897 1.00 48.50 312 GLU A O 1
ATOM 2428 N N . GLU A 1 313 ? -18.395 -29.833 36.097 1.00 45.34 313 GLU A N 1
ATOM 2429 C CA . GLU A 1 313 ? -17.100 -29.358 35.599 1.00 45.34 313 GLU A CA 1
ATOM 2430 C C . GLU A 1 313 ? -16.399 -28.542 36.682 1.00 45.34 313 GLU A C 1
ATOM 2432 O O . GLU A 1 313 ? -16.454 -27.318 36.677 1.00 45.34 313 GLU A O 1
ATOM 2437 N N . GLY A 1 314 ? -15.789 -29.250 37.642 1.00 42.28 314 GLY A N 1
ATOM 2438 C CA . GLY A 1 314 ? -14.954 -28.735 38.733 1.00 42.28 314 GLY A CA 1
ATOM 2439 C C . GLY A 1 314 ? -14.697 -27.230 38.706 1.00 42.28 314 GLY A C 1
ATOM 2440 O O . GLY A 1 314 ? -13.646 -26.785 38.243 1.00 42.28 314 GLY A O 1
ATOM 2441 N N . MET A 1 315 ? -15.643 -26.452 39.245 1.00 45.69 315 MET A N 1
ATOM 2442 C CA . MET A 1 315 ? -15.422 -25.042 39.514 1.00 45.69 315 MET A CA 1
ATOM 2443 C C . MET A 1 315 ? -14.219 -24.959 40.449 1.00 45.69 315 MET A C 1
ATOM 2445 O O . MET A 1 315 ? -14.330 -25.210 41.653 1.00 45.69 315 MET A O 1
ATOM 2449 N N . SER A 1 316 ? -13.067 -24.541 39.923 1.00 42.28 316 SER A N 1
ATOM 2450 C CA . SER A 1 316 ? -12.128 -23.794 40.740 1.00 42.28 316 SER A CA 1
ATOM 2451 C C . SER A 1 316 ? -12.862 -22.510 41.108 1.00 42.28 316 SER A C 1
ATOM 2453 O O . SER A 1 316 ? -12.775 -21.497 40.412 1.00 42.28 316 SER A O 1
ATOM 2455 N N . LEU A 1 317 ? -13.666 -22.575 42.170 1.00 39.44 317 LEU A N 1
ATOM 2456 C CA . LEU A 1 317 ? -14.088 -21.409 42.914 1.00 39.44 317 LEU A CA 1
ATOM 2457 C C . LEU A 1 317 ? -12.793 -20.658 43.200 1.00 39.44 317 LEU A C 1
ATOM 2459 O O . LEU A 1 317 ? -12.059 -21.014 44.120 1.00 39.44 317 LEU A O 1
ATOM 2463 N N . ASN A 1 318 ? -12.503 -19.625 42.410 1.00 36.59 318 ASN A N 1
ATOM 2464 C CA . ASN A 1 318 ? -11.590 -18.574 42.812 1.00 36.59 318 ASN A CA 1
ATOM 2465 C C . ASN A 1 318 ? -12.290 -17.843 43.961 1.00 36.59 318 ASN A C 1
ATOM 2467 O O . ASN A 1 318 ? -12.764 -16.715 43.834 1.00 36.59 318 ASN A O 1
ATOM 2471 N N . ARG A 1 319 ? -12.379 -18.521 45.113 1.00 31.69 319 ARG A N 1
ATOM 2472 C CA . ARG A 1 319 ? -12.388 -17.868 46.402 1.00 31.69 319 ARG A CA 1
ATOM 2473 C C . ARG A 1 319 ? -11.088 -17.090 46.418 1.00 31.69 319 ARG A C 1
ATOM 2475 O O . ARG A 1 319 ? -10.034 -17.615 46.762 1.00 31.69 319 ARG A O 1
ATOM 2482 N N . TYR A 1 320 ? -11.176 -15.812 46.090 1.00 33.28 320 TYR A N 1
ATOM 2483 C CA . TYR A 1 320 ? -10.350 -14.853 46.789 1.00 33.28 320 TYR A CA 1
ATOM 2484 C C . TYR A 1 320 ? -10.802 -14.912 48.250 1.00 33.28 320 TYR A C 1
ATOM 2486 O O . TYR A 1 320 ? -11.598 -14.098 48.714 1.00 33.28 320 TYR A O 1
ATOM 2494 N N . GLU A 1 321 ? -10.323 -15.916 48.987 1.00 29.09 321 GLU A N 1
ATOM 2495 C CA . GLU A 1 321 ? -10.061 -15.706 50.395 1.00 29.09 321 GLU A CA 1
ATOM 2496 C C . GLU A 1 321 ? -9.026 -14.589 50.405 1.00 29.09 321 GLU A C 1
ATOM 2498 O O . GLU A 1 321 ? -7.827 -14.812 50.244 1.00 29.09 321 GLU A O 1
ATOM 2503 N N . ILE A 1 322 ? -9.504 -13.346 50.522 1.00 35.81 322 ILE A N 1
ATOM 2504 C CA . ILE A 1 322 ? -8.678 -12.287 51.075 1.00 35.81 322 ILE A CA 1
ATOM 2505 C C . ILE A 1 322 ? -8.407 -12.765 52.493 1.00 35.81 322 ILE A C 1
ATOM 2507 O O . ILE A 1 322 ? -9.176 -12.533 53.424 1.00 35.81 322 ILE A O 1
ATOM 2511 N N . SER A 1 323 ? -7.341 -13.545 52.605 1.00 34.75 323 SER A N 1
ATOM 2512 C CA . SER A 1 323 ? -6.789 -14.023 53.843 1.00 34.75 323 SER A CA 1
ATOM 2513 C C . SER A 1 323 ? -6.270 -12.788 54.569 1.00 34.75 323 SER A C 1
ATOM 2515 O O . SER A 1 323 ? -5.127 -12.369 54.416 1.00 34.75 323 SER A O 1
ATOM 2517 N N . LEU A 1 324 ? -7.154 -12.143 55.332 1.00 43.12 324 LEU A N 1
ATOM 2518 C CA . LEU A 1 324 ? -6.793 -11.062 56.248 1.00 43.12 324 LEU A CA 1
ATOM 2519 C C . LEU A 1 324 ? -5.938 -11.583 57.416 1.00 43.12 324 LEU A C 1
ATOM 2521 O O . LEU A 1 324 ? -5.541 -10.799 58.271 1.00 43.12 324 LEU A O 1
ATOM 2525 N N . THR A 1 325 ? -5.616 -12.882 57.460 1.00 39.22 325 THR A N 1
ATOM 2526 C CA . THR A 1 325 ? -4.838 -13.511 58.536 1.00 39.22 325 THR A CA 1
ATOM 2527 C C . THR A 1 325 ? -3.346 -13.163 58.512 1.00 39.22 325 THR A C 1
ATOM 2529 O O . THR A 1 325 ? -2.615 -13.607 59.390 1.00 39.22 325 THR A O 1
ATOM 2532 N N . GLY A 1 326 ? -2.891 -12.320 57.577 1.00 42.84 326 GLY A N 1
ATOM 2533 C CA . GLY A 1 326 ? -1.516 -11.806 57.530 1.00 42.84 326 GLY A CA 1
ATOM 2534 C C . GLY A 1 326 ? -1.372 -10.280 57.573 1.00 42.84 326 GLY A C 1
ATOM 2535 O O . GLY A 1 326 ? -0.251 -9.786 57.485 1.00 42.84 326 GLY A O 1
ATOM 2536 N N . LEU A 1 327 ? -2.465 -9.516 57.679 1.00 42.78 327 LEU A N 1
ATOM 2537 C CA . LEU A 1 327 ? -2.401 -8.052 57.723 1.00 42.78 327 LEU A CA 1
ATOM 2538 C C . LEU A 1 327 ? -2.357 -7.564 59.172 1.00 42.78 327 LEU A C 1
ATOM 2540 O O . LEU A 1 327 ? -3.278 -7.812 59.948 1.00 42.78 327 LEU A O 1
ATOM 2544 N N . ASP A 1 328 ? -1.279 -6.852 59.513 1.00 50.53 328 ASP A N 1
ATOM 2545 C CA . ASP A 1 328 ? -1.099 -6.182 60.802 1.00 50.53 328 ASP A CA 1
ATOM 2546 C C . ASP A 1 328 ? -2.378 -5.384 61.159 1.00 50.53 328 ASP A C 1
ATOM 2548 O O . ASP A 1 328 ? -2.844 -4.576 60.343 1.00 50.53 328 ASP A O 1
ATOM 2552 N N . PRO A 1 329 ? -2.968 -5.580 62.355 1.00 59.91 329 PRO A N 1
ATOM 2553 C CA . PRO A 1 329 ? -4.161 -4.860 62.807 1.00 59.91 329 PRO A CA 1
ATOM 2554 C C . PRO A 1 329 ? -4.062 -3.330 62.681 1.00 59.91 329 PRO A C 1
ATOM 2556 O O . PRO A 1 329 ? -5.082 -2.647 62.553 1.00 59.91 329 PRO A O 1
ATOM 2559 N N . ASN A 1 330 ? -2.848 -2.774 62.683 1.00 60.97 330 ASN A N 1
ATOM 2560 C CA . ASN A 1 330 ? -2.616 -1.344 62.490 1.00 60.97 330 ASN A CA 1
ATOM 2561 C C . ASN A 1 330 ? -2.787 -0.890 61.028 1.00 60.97 330 ASN A C 1
ATOM 2563 O O . ASN A 1 330 ? -3.202 0.248 60.784 1.00 60.97 330 ASN A O 1
ATOM 2567 N N . ILE A 1 331 ? -2.547 -1.776 60.056 1.00 55.81 331 ILE A N 1
ATOM 2568 C CA . ILE A 1 331 ? -2.771 -1.515 58.624 1.00 55.81 331 ILE A CA 1
ATOM 2569 C C . ILE A 1 331 ? -4.277 -1.527 58.312 1.00 55.81 331 ILE A C 1
ATOM 2571 O O . ILE A 1 331 ? -4.782 -0.677 57.580 1.00 55.81 331 ILE A O 1
ATOM 2575 N N . LEU A 1 332 ? -5.037 -2.423 58.948 1.00 52.34 332 LEU A N 1
ATOM 2576 C CA . LEU A 1 332 ? -6.502 -2.456 58.833 1.00 52.34 332 LEU A CA 1
ATOM 2577 C C . LEU A 1 332 ? -7.158 -1.165 59.351 1.00 52.34 332 LEU A C 1
ATOM 2579 O O . LEU A 1 332 ? -8.047 -0.620 58.696 1.00 52.34 332 LEU A O 1
ATOM 2583 N N . LYS A 1 333 ? -6.662 -0.615 60.467 1.00 61.19 333 LYS A N 1
ATOM 2584 C CA . LYS A 1 333 ? -7.133 0.674 61.007 1.00 61.19 333 LYS A CA 1
ATOM 2585 C C . LYS A 1 333 ? -6.795 1.876 60.121 1.00 61.19 333 LYS A C 1
ATOM 2587 O O . LYS A 1 333 ? -7.522 2.864 60.145 1.00 61.19 333 LYS A O 1
ATOM 2592 N N . THR A 1 334 ? -5.715 1.813 59.343 1.00 62.81 334 THR A N 1
ATOM 2593 C CA . THR A 1 334 ? -5.330 2.891 58.412 1.00 62.81 334 THR A CA 1
ATOM 2594 C C . THR A 1 334 ? -6.046 2.801 57.064 1.00 62.81 334 THR A C 1
ATOM 2596 O O . THR A 1 334 ? -6.250 3.829 56.419 1.00 62.81 334 THR A O 1
ATOM 2599 N N . LEU A 1 335 ? -6.498 1.612 56.657 1.00 52.16 335 LEU A N 1
ATOM 2600 C CA . LEU A 1 335 ? -7.264 1.409 55.421 1.00 52.16 335 LEU A CA 1
ATOM 2601 C C . LEU A 1 335 ? -8.773 1.653 55.582 1.00 52.16 335 LEU A C 1
ATOM 2603 O O . LEU A 1 335 ? -9.445 2.004 54.610 1.00 52.16 335 LEU A O 1
ATOM 2607 N N . GLU A 1 336 ? -9.315 1.540 56.796 1.00 54.84 336 GLU A N 1
ATOM 2608 C CA . GLU A 1 336 ? -10.739 1.770 57.077 1.00 54.84 336 GLU A CA 1
ATOM 2609 C C . GLU A 1 336 ? -11.245 3.175 56.668 1.00 54.84 336 GLU A C 1
ATOM 2611 O O . GLU A 1 336 ? -12.301 3.275 56.031 1.00 54.84 336 GLU A O 1
ATOM 2616 N N . PRO A 1 337 ? -10.512 4.276 56.942 1.00 63.34 337 PRO A N 1
ATOM 2617 C CA . PRO A 1 337 ? -10.894 5.614 56.495 1.00 63.34 337 PRO A CA 1
ATOM 2618 C C . PRO A 1 337 ? -10.857 5.772 54.968 1.00 63.34 337 PRO A C 1
ATOM 2620 O O . PRO A 1 337 ? -11.716 6.452 54.407 1.00 63.34 337 PRO A O 1
ATOM 2623 N N . LEU A 1 338 ? -9.904 5.123 54.286 1.00 54.31 338 LEU A N 1
ATOM 2624 C CA . LEU A 1 338 ? -9.763 5.154 52.823 1.00 54.31 338 LEU A CA 1
ATOM 2625 C C . LEU A 1 338 ? -10.903 4.399 52.128 1.00 54.31 338 LEU A C 1
ATOM 2627 O O . LEU A 1 338 ? -11.498 4.914 51.179 1.00 54.31 338 LEU A O 1
ATOM 2631 N N . ALA A 1 339 ? -11.276 3.229 52.649 1.00 51.69 339 ALA A N 1
ATOM 2632 C CA . ALA A 1 339 ? -12.423 2.467 52.163 1.00 51.69 339 ALA A CA 1
ATOM 2633 C C . ALA A 1 339 ? -13.744 3.237 52.362 1.00 51.69 339 ALA A C 1
ATOM 2635 O O . ALA A 1 339 ? -14.569 3.312 51.447 1.00 51.69 339 ALA A O 1
ATOM 2636 N N . ARG A 1 340 ? -13.920 3.899 53.518 1.00 55.00 340 ARG A N 1
ATOM 2637 C CA . ARG A 1 340 ? -15.080 4.773 53.781 1.00 55.00 340 ARG A CA 1
ATOM 2638 C C . ARG A 1 340 ? -15.090 6.021 52.888 1.00 55.00 340 ARG A C 1
ATOM 2640 O O . ARG A 1 340 ? -16.159 6.433 52.439 1.00 55.00 340 ARG A O 1
ATOM 2647 N N . ALA A 1 341 ? -13.932 6.612 52.585 1.00 53.34 341 ALA A N 1
ATOM 2648 C CA . ALA A 1 341 ? -13.823 7.754 51.672 1.00 53.34 341 ALA A CA 1
ATOM 2649 C C . ALA A 1 341 ? -14.196 7.381 50.226 1.00 53.34 341 ALA A C 1
ATOM 2651 O O . ALA A 1 341 ? -14.898 8.143 49.558 1.00 53.34 341 ALA A O 1
ATOM 2652 N N . TYR A 1 342 ? -13.801 6.190 49.766 1.00 45.06 342 TYR A N 1
ATOM 2653 C CA . TYR A 1 342 ? -14.166 5.673 48.445 1.00 45.06 342 TYR A CA 1
ATOM 2654 C C . TYR A 1 342 ? -15.666 5.338 48.339 1.00 45.06 342 TYR A C 1
ATOM 2656 O O . TYR A 1 342 ? -16.310 5.655 47.339 1.00 45.06 342 TYR A O 1
ATOM 2664 N N . ALA A 1 343 ? -16.261 4.780 49.397 1.00 49.97 343 ALA A N 1
ATOM 2665 C CA . ALA A 1 343 ? -17.704 4.537 49.460 1.00 49.97 343 ALA A CA 1
ATOM 2666 C C . ALA A 1 343 ? -18.522 5.846 49.469 1.00 49.97 343 ALA A C 1
ATOM 2668 O O . ALA A 1 343 ? -19.546 5.951 48.793 1.00 49.97 343 ALA A O 1
ATOM 2669 N N . ASN A 1 344 ? -18.042 6.879 50.170 1.00 49.59 344 ASN A N 1
ATOM 2670 C CA . ASN A 1 344 ? -18.720 8.175 50.261 1.00 49.59 344 ASN A CA 1
ATOM 2671 C C . ASN A 1 344 ? -18.553 9.054 49.007 1.00 49.59 344 ASN A C 1
ATOM 2673 O O . ASN A 1 344 ? -19.406 9.908 48.745 1.00 49.59 344 ASN A O 1
ATOM 2677 N N . SER A 1 345 ? -17.495 8.867 48.208 1.00 46.75 345 SER A N 1
ATOM 2678 C CA . SER A 1 345 ? -17.285 9.643 46.975 1.00 46.75 345 SER A CA 1
ATOM 2679 C C . SER A 1 345 ? -18.242 9.224 45.851 1.00 46.75 345 SER A C 1
ATOM 2681 O O . SER A 1 345 ? -18.759 10.091 45.142 1.00 46.75 345 SER A O 1
ATOM 2683 N N . LYS A 1 346 ? -18.593 7.931 45.757 1.00 44.84 346 LYS A N 1
ATOM 2684 C CA . LYS A 1 346 ? -19.608 7.431 44.807 1.00 44.84 346 LYS A CA 1
ATOM 2685 C C . LYS A 1 346 ? -21.038 7.895 45.127 1.00 44.84 346 LYS A C 1
ATOM 2687 O O . LYS A 1 346 ? -21.874 7.914 44.231 1.00 44.84 346 LYS A O 1
ATOM 2692 N N . GLY A 1 347 ? -21.320 8.343 46.355 1.00 41.78 347 GLY A N 1
ATOM 2693 C CA . GLY A 1 347 ? -22.632 8.880 46.750 1.00 41.78 347 GLY A CA 1
ATOM 2694 C C . GLY A 1 347 ? -22.855 10.372 46.449 1.00 41.78 347 GLY A C 1
ATOM 2695 O O . GLY A 1 347 ? -23.992 10.843 46.493 1.00 41.78 347 GLY A O 1
ATOM 2696 N N . ARG A 1 348 ? -21.801 11.145 46.140 1.00 42.31 348 ARG A N 1
ATOM 2697 C CA . ARG A 1 348 ? -21.883 12.616 45.994 1.00 42.31 348 ARG A CA 1
ATOM 2698 C C . ARG A 1 348 ? -21.896 13.137 44.553 1.00 42.31 348 ARG A C 1
ATOM 2700 O O . ARG A 1 348 ? -22.256 14.296 44.354 1.00 42.31 348 ARG A O 1
ATOM 2707 N N . SER A 1 349 ? -21.599 12.317 43.544 1.00 42.31 349 SER A N 1
ATOM 2708 C CA . SER A 1 349 ? -21.608 12.747 42.133 1.00 42.31 349 SER A CA 1
ATOM 2709 C C . SER A 1 349 ? -23.011 12.859 41.504 1.00 42.31 349 SER A C 1
ATOM 2711 O O . SER A 1 349 ? -23.145 13.410 40.415 1.00 42.31 349 SER A O 1
ATOM 2713 N N . GLY A 1 350 ? -24.073 12.419 42.194 1.00 43.62 350 GLY A N 1
ATOM 2714 C CA . GLY A 1 350 ? -25.440 12.364 41.651 1.00 43.62 350 GLY A CA 1
ATOM 2715 C C . GLY A 1 350 ? -26.382 13.535 41.971 1.00 43.62 350 GLY A C 1
ATOM 2716 O O . GLY A 1 350 ? -27.531 13.507 41.540 1.00 43.62 350 GLY A O 1
ATOM 2717 N N . ARG A 1 351 ? -25.968 14.572 42.719 1.00 43.00 351 ARG A N 1
ATOM 2718 C CA . ARG A 1 351 ? -26.890 15.648 43.161 1.00 43.00 351 ARG A CA 1
ATOM 2719 C C . ARG A 1 351 ? -26.442 17.048 42.735 1.00 43.00 351 ARG A C 1
ATOM 2721 O O . ARG A 1 351 ? -26.249 17.931 43.566 1.00 43.00 351 ARG A O 1
ATOM 2728 N N . ARG A 1 352 ? -26.338 17.289 41.422 1.00 40.91 352 ARG A N 1
ATOM 2729 C CA . ARG A 1 352 ? -26.380 18.657 40.869 1.00 40.91 352 ARG A CA 1
ATOM 2730 C C . ARG A 1 352 ? -27.837 19.134 40.857 1.00 40.91 352 ARG A C 1
ATOM 2732 O O . ARG A 1 352 ? -28.631 18.735 40.011 1.00 40.91 352 ARG A O 1
ATOM 2739 N N . LYS A 1 353 ? -28.188 19.968 41.841 1.00 41.88 353 LYS A N 1
ATOM 2740 C CA . LYS A 1 353 ? -29.466 20.691 41.924 1.00 41.88 353 LYS A CA 1
ATOM 2741 C C . LYS A 1 353 ? -29.678 21.530 40.656 1.00 41.88 353 LYS A C 1
ATOM 2743 O O . LYS A 1 353 ? -28.970 22.507 40.433 1.00 41.88 353 LYS A O 1
ATOM 2748 N N . ARG A 1 354 ? -30.701 21.177 39.876 1.00 48.31 354 ARG A N 1
ATOM 2749 C CA . ARG A 1 354 ? -31.482 22.129 39.077 1.00 48.31 354 ARG A CA 1
ATOM 2750 C C . ARG A 1 354 ? -32.314 22.960 40.056 1.00 48.31 354 ARG A C 1
ATOM 2752 O O . ARG A 1 354 ? -33.248 22.440 40.656 1.00 48.31 354 ARG A O 1
ATOM 2759 N N . SER A 1 355 ? -31.983 24.233 40.208 1.00 39.94 355 SER A N 1
ATOM 2760 C CA . SER A 1 355 ? -32.912 25.250 40.702 1.00 39.94 355 SER A CA 1
ATOM 2761 C C . SER A 1 355 ? -32.650 26.517 39.906 1.00 39.94 355 SER A C 1
ATOM 2763 O O . SER A 1 355 ? -31.586 27.121 40.031 1.00 39.94 355 SER A O 1
ATOM 2765 N N . GLY A 1 356 ? -33.597 26.852 39.034 1.00 38.25 356 GLY A N 1
ATOM 2766 C CA . GLY A 1 356 ? -33.639 28.148 38.380 1.00 38.25 356 GLY A CA 1
ATOM 2767 C C . GLY A 1 356 ? -33.986 29.240 39.385 1.00 38.25 356 GLY A C 1
ATOM 2768 O O . GLY A 1 356 ? -34.677 28.991 40.373 1.00 38.25 356 GLY A O 1
ATOM 2769 N N . GLN A 1 357 ? -33.531 30.451 39.093 1.00 36.97 357 GLN A N 1
ATOM 2770 C CA . GLN A 1 357 ? -34.061 31.662 39.690 1.00 36.97 357 GLN A CA 1
ATOM 2771 C C . GLN A 1 357 ? -34.295 32.661 38.556 1.00 36.97 357 GLN A C 1
ATOM 2773 O O . GLN A 1 357 ? -33.361 33.163 37.935 1.00 36.97 357 GLN A O 1
ATOM 2778 N N . GLN A 1 358 ? -35.578 32.859 38.250 1.00 42.19 358 GLN A N 1
ATOM 2779 C CA . GLN A 1 358 ? -36.094 34.073 37.633 1.00 42.19 358 GLN A CA 1
ATOM 2780 C C . GLN A 1 358 ? -35.898 35.243 38.601 1.00 42.19 358 GLN A C 1
ATOM 2782 O O . GLN A 1 358 ? -36.229 35.115 39.777 1.00 42.19 358 GLN A O 1
ATOM 2787 N N . GLN A 1 359 ? -35.418 36.362 38.068 1.00 35.50 359 GLN A N 1
ATOM 2788 C CA . GLN A 1 359 ? -35.667 37.773 38.410 1.00 35.50 359 GLN A CA 1
ATOM 2789 C C . GLN A 1 359 ? -34.633 38.536 37.566 1.00 35.50 359 GLN A C 1
ATOM 2791 O O . GLN A 1 359 ? -33.484 38.125 37.504 1.00 35.50 359 GLN A O 1
ATOM 2796 N N . GLY A 1 360 ? -34.910 39.590 36.819 1.00 33.34 360 GLY A N 1
ATOM 2797 C CA . GLY A 1 360 ? -36.002 40.546 36.796 1.00 33.34 360 GLY A CA 1
ATOM 2798 C C . GLY A 1 360 ? -35.390 41.827 36.213 1.00 33.34 360 GLY A C 1
ATOM 2799 O O . GLY A 1 360 ? -34.212 42.099 36.429 1.00 33.34 360 GLY A O 1
ATOM 2800 N N . ASN A 1 361 ? -36.174 42.567 35.433 1.00 39.53 361 ASN A N 1
ATOM 2801 C CA . ASN A 1 361 ? -35.851 43.895 34.907 1.00 39.53 361 ASN A CA 1
ATOM 2802 C C . ASN A 1 361 ? -35.140 44.805 35.926 1.00 39.53 361 ASN A C 1
ATOM 2804 O O . ASN A 1 361 ? -35.614 44.907 37.055 1.00 39.53 361 ASN A O 1
ATOM 2808 N N . GLN A 1 362 ? -34.143 45.580 35.480 1.00 40.09 362 GLN A N 1
ATOM 2809 C CA . GLN A 1 362 ? -34.205 47.052 35.438 1.00 40.09 362 GLN A CA 1
ATOM 2810 C C . GLN A 1 362 ? -32.905 47.673 34.885 1.00 40.09 362 GLN A C 1
ATOM 2812 O O . GLN A 1 362 ? -31.822 47.386 35.385 1.00 40.09 362 GLN A O 1
ATOM 2817 N N . LYS A 1 363 ? -33.120 48.613 33.949 1.00 47.06 363 LYS A N 1
ATOM 2818 C CA . LYS A 1 363 ? -32.215 49.563 33.269 1.00 47.06 363 LYS A CA 1
ATOM 2819 C C . LYS A 1 363 ? -31.338 49.041 32.139 1.00 47.06 363 LYS A C 1
ATOM 2821 O O . LYS A 1 363 ? -30.365 48.309 32.402 1.00 47.06 363 LYS A O 1
#

pLDDT: mean 78.38, std 17.4, range [29.09, 96.38]

Solvent-accessible surface area (backbone atoms only — not comparable to full-atom values): 20323 Å² total; per-residue (Å²): 134,58,71,66,59,54,51,64,77,49,73,54,37,87,63,43,77,67,69,62,65,62,27,51,49,51,52,51,49,50,51,54,51,51,53,52,49,36,52,52,51,22,59,61,71,21,67,88,50,101,46,41,67,59,34,42,53,51,28,51,52,51,47,53,51,48,49,65,70,49,47,62,46,32,48,43,80,31,55,84,61,25,31,37,44,31,36,30,47,65,38,61,73,70,60,70,54,58,84,88,44,94,73,43,45,82,39,45,38,65,40,38,36,42,79,42,76,38,55,69,60,46,48,79,54,79,89,37,55,41,69,49,53,76,43,77,46,77,47,75,50,77,41,62,22,58,73,67,50,49,32,40,40,31,30,39,38,28,38,26,56,29,80,74,37,49,60,40,24,74,79,36,61,90,51,51,65,61,55,51,47,51,54,52,49,52,57,48,42,74,55,40,38,77,31,41,64,70,56,46,55,72,34,50,68,58,52,34,52,50,38,36,66,50,49,18,58,67,23,70,75,69,76,61,43,39,74,64,51,52,49,49,27,63,63,36,10,31,44,54,37,63,44,43,71,77,46,65,41,60,38,69,70,57,44,51,54,47,51,52,50,53,48,53,47,50,50,44,39,45,22,15,47,67,71,74,30,97,34,41,65,58,39,51,53,38,42,74,70,65,78,46,56,72,67,59,52,51,55,27,33,52,51,39,32,57,74,69,53,58,62,76,65,73,66,79,72,80,69,76,69,77,68,65,90,76,60,58,72,70,56,55,65,64,44,49,62,54,54,51,49,57,60,54,53,74,70,62,78,80,72,81,80,90,75,88,79,92,81,77,92,83,136